Protein AF-A0A5B1QU80-F1 (afdb_monomer)

Radius of gyration: 27.97 Å; Cα contacts (8 Å, |Δi|>4): 306; chains: 1; bounding box: 71×97×88 Å

Mean predicted aligned error: 13.05 Å

Sequence (298 aa):
MSFSLKGLGQVIHELHSIFSGIVHKRQKRKNEWETLKSDAYEILAKHPALNHVKPLQPWNPPWQRFDHSKGSDTQMLYPSQRIFFDASALAEPGARAKIIMLALWIIAHETKATKSDCRQLISTALEMSLEEEPRYRIGDLQMFVDRFADTLRTPLPSRVKKILEELRSEHTHKLFNFEEFEESFNSSFVGTRTIVYDACAAQSLLLTDQKAEVPMSPIIAPKNLPSHLTLLWFTEKLSIGKRIDRVEDHDNDRCWNAFFPPGPPLNRAGSKYGLSRKRTTRESTLEEFKDRAIANRS

Structure (mmCIF, N/CA/C/O backbone):
data_AF-A0A5B1QU80-F1
#
_entry.id   AF-A0A5B1QU80-F1
#
loop_
_atom_site.group_PDB
_atom_site.id
_atom_site.type_symbol
_atom_site.label_atom_id
_atom_site.label_alt_id
_atom_site.label_comp_id
_atom_site.label_asym_id
_atom_site.label_entity_id
_atom_site.label_seq_id
_atom_site.pdbx_PDB_ins_code
_atom_site.Cartn_x
_atom_site.Cartn_y
_atom_site.Cartn_z
_atom_site.occupancy
_atom_site.B_iso_or_equiv
_atom_site.auth_seq_id
_atom_site.auth_comp_id
_atom_site.auth_asym_id
_atom_site.auth_atom_id
_atom_site.pdbx_PDB_model_num
ATOM 1 N N . MET A 1 1 ? -28.955 25.160 61.948 1.00 39.62 1 MET A N 1
ATOM 2 C CA . MET A 1 1 ? -29.224 25.029 6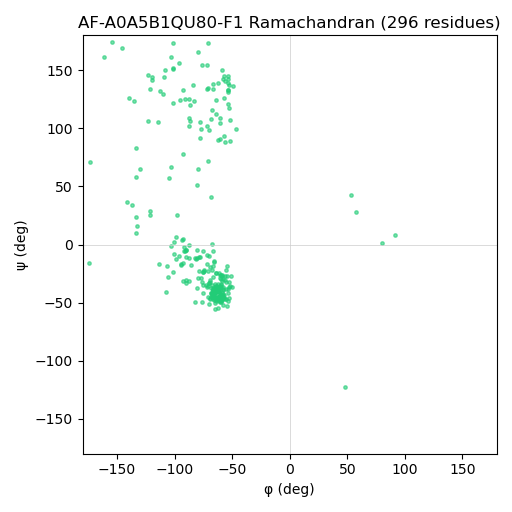0.501 1.00 39.62 1 MET A CA 1
ATOM 3 C C . MET A 1 1 ? -29.112 23.556 60.141 1.00 39.62 1 MET A C 1
ATOM 5 O O . MET A 1 1 ? -28.012 23.023 60.173 1.00 39.62 1 MET A O 1
ATOM 9 N N . SER A 1 2 ? -30.234 22.869 59.923 1.00 42.91 2 SER A N 1
ATOM 10 C CA . SER A 1 2 ? -30.254 21.455 59.537 1.00 42.91 2 SER A CA 1
ATOM 11 C C . SER A 1 2 ? -30.168 21.346 58.013 1.00 42.91 2 SER A C 1
ATOM 13 O O . SER A 1 2 ? -31.106 21.691 57.298 1.00 42.91 2 SER A O 1
ATOM 15 N N . PHE A 1 3 ? -29.027 20.885 57.499 1.00 43.88 3 PHE A N 1
ATOM 16 C CA . PHE A 1 3 ? -28.917 20.498 56.095 1.00 43.88 3 PHE A CA 1
ATOM 17 C C . PHE A 1 3 ? -29.770 19.244 55.871 1.00 43.88 3 PHE A C 1
ATOM 19 O O . PHE A 1 3 ? -29.535 18.195 56.468 1.00 43.88 3 PHE A O 1
ATOM 26 N N . SER A 1 4 ? -30.811 19.370 55.048 1.00 44.62 4 SER A N 1
ATOM 27 C CA . SER A 1 4 ? -31.726 18.279 54.716 1.00 44.62 4 SER A CA 1
ATOM 28 C C . SER A 1 4 ? -30.990 17.159 53.968 1.00 44.62 4 SER A C 1
ATOM 30 O O . SER A 1 4 ? -30.610 17.316 52.808 1.00 44.62 4 SER A O 1
ATOM 32 N N . LEU A 1 5 ? -30.855 15.996 54.614 1.00 53.06 5 LEU A N 1
ATOM 33 C CA . LEU A 1 5 ? -30.347 14.744 54.029 1.00 53.06 5 LEU A CA 1
ATOM 34 C C . LEU A 1 5 ? -31.119 14.302 52.767 1.00 53.06 5 LEU A C 1
ATOM 36 O O . LEU A 1 5 ? -30.566 13.586 51.934 1.00 53.06 5 LEU A O 1
ATOM 40 N N . LYS A 1 6 ? -32.366 14.765 52.575 1.00 54.00 6 LYS A N 1
ATOM 41 C CA . LYS A 1 6 ? -33.161 14.483 51.365 1.00 54.00 6 LYS A CA 1
ATOM 42 C C . LYS A 1 6 ? -32.614 15.185 50.114 1.00 54.00 6 LYS A C 1
ATOM 44 O O . LYS A 1 6 ? -32.684 14.609 49.034 1.00 54.00 6 LYS A O 1
ATOM 49 N N . GLY A 1 7 ? -32.024 16.377 50.258 1.00 51.00 7 GLY A N 1
ATOM 50 C CA . GLY A 1 7 ? -31.416 17.109 49.137 1.00 51.00 7 GLY A CA 1
ATOM 51 C C . GLY A 1 7 ? -30.118 16.463 48.643 1.00 51.00 7 GLY A C 1
ATOM 52 O O . GLY A 1 7 ? -29.872 16.397 47.444 1.00 51.00 7 GLY A O 1
ATOM 53 N N . LEU A 1 8 ? -29.326 15.894 49.557 1.00 53.22 8 LEU A N 1
ATOM 54 C CA . LEU A 1 8 ? -28.107 15.143 49.229 1.00 53.22 8 LEU A CA 1
ATOM 55 C C . LEU A 1 8 ? -28.410 13.842 48.467 1.00 53.22 8 LEU A C 1
ATOM 57 O O . LEU A 1 8 ? -27.701 13.512 47.520 1.00 53.22 8 LEU A O 1
ATOM 61 N N . GLY A 1 9 ? -29.489 13.138 48.826 1.00 52.28 9 GLY A N 1
ATOM 62 C CA . GLY A 1 9 ? -29.920 11.921 48.128 1.00 52.28 9 GLY A CA 1
ATOM 63 C C . GLY A 1 9 ? -30.344 12.161 46.673 1.00 52.28 9 GLY A C 1
ATOM 64 O O . GLY A 1 9 ? -29.986 11.374 45.799 1.00 52.28 9 GLY A O 1
ATOM 65 N N . GLN A 1 10 ? -31.041 13.269 46.393 1.00 58.09 10 GLN A N 1
ATOM 66 C CA . GLN A 1 10 ? -31.418 13.652 45.024 1.00 58.09 10 GLN A CA 1
ATOM 67 C C . GLN A 1 10 ? -30.206 14.050 44.176 1.00 58.09 10 GLN A C 1
ATOM 69 O O . GLN A 1 10 ? -30.088 13.588 43.045 1.00 58.09 10 GLN A O 1
ATOM 74 N N . VAL A 1 11 ? -29.261 14.811 44.737 1.00 63.41 11 VAL A N 1
ATOM 75 C CA . VAL A 1 11 ? -28.029 15.204 44.028 1.00 63.41 11 VAL A CA 1
ATOM 76 C C . VAL A 1 11 ? -27.151 13.987 43.708 1.00 63.41 11 VAL A C 1
ATOM 78 O O . VAL A 1 11 ? -26.623 13.881 42.603 1.00 63.41 11 VAL A O 1
ATOM 81 N N . ILE A 1 12 ? -27.025 13.025 44.630 1.00 64.88 12 ILE A N 1
ATOM 82 C CA . ILE A 1 12 ? -26.270 11.781 44.389 1.00 64.88 12 ILE A CA 1
ATOM 83 C C . ILE A 1 12 ? -26.950 10.921 43.313 1.00 64.88 12 ILE A C 1
ATOM 85 O O . ILE A 1 12 ? -26.267 10.362 42.453 1.00 64.88 12 ILE A O 1
ATOM 89 N N . HIS A 1 13 ? -28.282 10.839 43.317 1.00 64.38 13 HIS A N 1
ATOM 90 C CA . HIS A 1 13 ? -29.040 10.091 42.314 1.00 64.38 13 HIS A CA 1
ATOM 91 C C . HIS A 1 13 ? -28.954 10.734 40.918 1.00 64.38 13 HIS A C 1
ATOM 93 O O . HIS A 1 13 ? -28.756 10.032 39.924 1.00 64.38 13 HIS A O 1
ATOM 99 N N . GLU A 1 14 ? -29.034 12.064 40.824 1.00 61.28 14 GLU A N 1
ATOM 100 C CA . GLU A 1 14 ? -28.847 12.795 39.566 1.00 61.28 14 GLU A CA 1
ATOM 101 C C . GLU A 1 14 ? -27.423 12.643 39.030 1.00 61.28 14 GLU A C 1
ATOM 103 O O . GLU A 1 14 ? -27.251 12.295 37.860 1.00 61.28 14 GLU A O 1
ATOM 108 N N . LEU A 1 15 ? -26.400 12.782 39.881 1.00 63.69 15 LEU A N 1
ATOM 109 C CA . LEU A 1 15 ? -25.011 12.532 39.495 1.00 63.69 15 LEU A CA 1
ATOM 110 C C . LEU A 1 15 ? -24.824 11.093 39.004 1.00 63.69 15 LEU A C 1
ATOM 112 O O . LEU A 1 15 ? -24.261 10.890 37.931 1.00 63.69 15 LEU A O 1
ATOM 116 N N . HIS A 1 16 ? -25.350 10.092 39.713 1.00 59.97 16 HIS A N 1
ATOM 117 C CA . HIS A 1 16 ? -25.278 8.696 39.280 1.00 59.97 16 HIS A CA 1
ATOM 118 C C . HIS A 1 16 ? -25.997 8.461 37.938 1.00 59.97 16 HIS A C 1
ATOM 120 O O . HIS A 1 16 ? -25.495 7.717 37.094 1.00 59.97 16 HIS A O 1
ATOM 126 N N . SER A 1 17 ? -27.126 9.128 37.678 1.00 65.00 17 SER A N 1
ATOM 127 C CA . SER A 1 17 ? -27.835 9.054 36.389 1.00 65.00 17 SER A CA 1
ATOM 128 C C . SER A 1 17 ? -27.039 9.687 35.234 1.00 65.00 17 SER A C 1
ATOM 130 O O . SER A 1 17 ? -26.956 9.125 34.140 1.00 65.00 17 SER A O 1
ATOM 132 N N . ILE A 1 18 ? -26.357 10.808 35.491 1.00 67.38 18 ILE A N 1
ATOM 133 C CA . ILE A 1 18 ? -25.495 11.489 34.519 1.00 67.38 18 ILE A CA 1
ATOM 134 C C . ILE A 1 18 ? -24.249 10.640 34.245 1.00 67.38 18 ILE A C 1
ATOM 136 O O . ILE A 1 18 ? -23.910 10.393 33.086 1.00 67.38 18 ILE A O 1
ATOM 140 N N . PHE A 1 19 ? -23.593 10.130 35.291 1.00 61.84 19 PHE A N 1
ATOM 141 C CA . PHE A 1 19 ? -22.423 9.262 35.165 1.00 61.84 19 PHE A CA 1
ATOM 142 C C . PHE A 1 19 ? -22.764 7.946 34.463 1.00 61.84 19 PHE A C 1
ATOM 144 O O . PHE A 1 19 ? -22.060 7.564 33.529 1.00 61.84 19 PHE A O 1
ATOM 151 N N . SER A 1 20 ? -23.859 7.280 34.833 1.00 63.38 20 SER A N 1
ATOM 152 C CA . SER A 1 20 ? -24.306 6.049 34.168 1.00 63.38 20 SER A CA 1
ATOM 153 C C . SER A 1 20 ? -24.683 6.288 32.703 1.00 63.38 20 SER A C 1
ATOM 155 O O . SER A 1 20 ? -24.319 5.474 31.852 1.00 63.38 20 SER A O 1
ATOM 157 N N . GLY A 1 21 ? -25.299 7.430 32.377 1.00 61.59 21 GLY A N 1
ATOM 158 C CA . GLY A 1 21 ? -25.566 7.856 31.002 1.00 61.59 21 GLY A CA 1
ATOM 159 C C . GLY A 1 21 ? -24.292 8.133 30.193 1.00 61.59 21 GLY A C 1
ATOM 160 O O . GLY A 1 21 ? -24.201 7.746 29.026 1.00 61.59 21 GLY A O 1
ATOM 161 N N . ILE A 1 22 ? -23.272 8.747 30.803 1.00 69.94 22 ILE A N 1
ATOM 162 C CA . ILE A 1 22 ? -21.955 8.964 30.181 1.00 69.94 22 ILE A CA 1
ATOM 163 C C . ILE A 1 22 ? -21.241 7.628 29.948 1.00 69.94 22 ILE A C 1
ATOM 165 O O . ILE A 1 22 ? -20.699 7.410 28.863 1.00 69.94 22 ILE A O 1
ATOM 169 N N . VAL A 1 23 ? -21.255 6.724 30.931 1.00 70.38 23 VAL A N 1
ATOM 170 C CA . VAL A 1 23 ? -20.641 5.392 30.827 1.00 70.38 23 VAL A CA 1
ATOM 171 C C . VAL A 1 23 ? -21.335 4.561 29.747 1.00 70.38 23 VAL A C 1
ATOM 173 O O . VAL A 1 23 ? -20.649 4.020 28.883 1.00 70.38 23 VAL A O 1
ATOM 176 N N . HIS A 1 24 ? -22.671 4.538 29.702 1.00 69.31 24 HIS A N 1
ATOM 177 C CA . HIS A 1 24 ? -23.425 3.847 28.649 1.00 69.31 24 HIS A CA 1
ATOM 178 C C . HIS A 1 24 ? -23.140 4.419 27.258 1.00 69.31 24 HIS A C 1
ATOM 180 O O . HIS A 1 24 ? -22.879 3.660 26.326 1.00 69.31 24 HIS A O 1
ATOM 186 N N . LYS A 1 25 ? -23.121 5.751 27.101 1.00 67.69 25 LYS A N 1
ATOM 187 C CA . LYS A 1 25 ? -22.766 6.390 25.821 1.00 67.69 25 LYS A CA 1
ATOM 188 C C . LYS A 1 25 ? -21.338 6.051 25.391 1.00 67.69 25 LYS A C 1
ATOM 190 O O . LYS A 1 25 ? -21.104 5.804 24.210 1.00 67.69 25 LYS A O 1
ATOM 195 N N . ARG A 1 26 ? -20.383 6.017 26.328 1.00 68.25 26 ARG A N 1
ATOM 196 C CA . ARG A 1 26 ? -18.994 5.613 26.052 1.00 68.25 26 ARG A CA 1
ATOM 197 C C . ARG A 1 26 ? -18.904 4.147 25.641 1.00 68.25 26 ARG A C 1
ATOM 199 O O . ARG A 1 26 ? -18.228 3.851 24.661 1.00 68.25 26 ARG A O 1
ATOM 206 N N . GLN A 1 27 ? -19.602 3.256 26.341 1.00 71.06 27 GLN A N 1
ATOM 207 C CA . GLN A 1 27 ? -19.605 1.830 26.027 1.00 71.06 27 GLN A CA 1
ATOM 208 C C . GLN A 1 27 ? -20.254 1.553 24.667 1.00 71.06 27 GLN A C 1
ATOM 210 O O . GLN A 1 27 ? -19.702 0.797 23.875 1.00 71.06 27 GLN A O 1
ATOM 215 N N . LYS A 1 28 ? -21.369 2.224 24.352 1.00 74.94 28 LYS A N 1
ATOM 216 C CA . LYS A 1 28 ? -22.026 2.123 23.043 1.00 74.94 28 LYS A CA 1
ATOM 217 C C . LYS A 1 28 ? -21.091 2.551 21.909 1.00 74.94 28 LYS A C 1
ATOM 219 O O . LYS A 1 28 ? -20.873 1.773 20.991 1.00 74.94 28 LYS A O 1
ATOM 224 N N . ARG A 1 29 ? -20.445 3.719 22.030 1.00 73.50 29 ARG A N 1
ATOM 225 C CA . ARG A 1 29 ? -19.450 4.192 21.045 1.00 73.50 29 ARG A CA 1
ATOM 226 C C . ARG A 1 29 ? -18.256 3.253 20.907 1.00 73.50 29 ARG A C 1
ATOM 228 O O . ARG A 1 29 ? -17.701 3.125 19.823 1.00 73.50 29 ARG A O 1
ATOM 235 N N . LYS A 1 30 ? -17.829 2.624 22.007 1.00 78.31 30 LYS A N 1
ATOM 236 C CA . LYS A 1 30 ? -16.760 1.622 21.977 1.00 78.31 30 LYS A CA 1
ATOM 237 C C . LYS A 1 30 ? -17.196 0.406 21.159 1.00 78.31 30 LYS A C 1
ATOM 239 O O . LYS A 1 30 ? -16.457 0.006 20.275 1.00 78.31 30 LYS A O 1
ATOM 244 N N . ASN A 1 31 ? -18.389 -0.129 21.406 1.00 78.44 31 ASN A N 1
ATOM 245 C CA . ASN A 1 31 ? -18.915 -1.274 20.660 1.00 78.44 31 ASN A CA 1
ATOM 246 C C . ASN A 1 31 ? -19.129 -0.945 19.169 1.00 78.44 31 ASN A C 1
ATOM 248 O O . ASN A 1 31 ? -18.776 -1.749 18.311 1.00 78.44 31 ASN A O 1
ATOM 252 N N . GLU A 1 32 ? -19.648 0.248 18.858 1.00 83.44 32 GLU A N 1
ATOM 253 C CA . GLU A 1 32 ? -19.787 0.748 17.480 1.00 83.44 32 GLU A CA 1
ATOM 254 C C . GLU A 1 32 ? -18.425 0.846 16.782 1.00 83.44 32 GLU A C 1
ATOM 256 O O . GLU A 1 32 ? -18.277 0.391 15.653 1.00 83.44 32 GLU A O 1
ATOM 261 N N . TRP A 1 33 ? -17.410 1.382 17.470 1.00 86.12 33 TRP A N 1
ATOM 262 C CA . TRP A 1 33 ? -16.044 1.433 16.952 1.00 86.12 33 TRP A CA 1
ATOM 263 C C . TRP A 1 33 ? -15.461 0.042 16.706 1.00 86.12 33 TRP A C 1
ATOM 265 O O . TRP A 1 33 ? -14.864 -0.170 15.660 1.00 86.12 33 TRP A O 1
ATOM 275 N N . GLU A 1 34 ? -15.612 -0.892 17.646 1.00 85.31 34 GLU A N 1
ATOM 276 C CA . GLU A 1 34 ? -15.091 -2.253 17.482 1.00 85.31 34 GLU A CA 1
ATOM 277 C C . GLU A 1 34 ? -15.727 -2.962 16.283 1.00 85.31 34 GLU A C 1
ATOM 279 O O . GLU A 1 34 ? -15.010 -3.591 15.511 1.00 85.31 34 GLU A O 1
ATOM 284 N N . THR A 1 35 ? -17.037 -2.788 16.087 1.00 86.50 35 THR A N 1
ATOM 285 C CA . THR A 1 35 ? -17.763 -3.351 14.938 1.00 86.50 35 THR A CA 1
ATOM 286 C C . THR A 1 35 ? -17.263 -2.734 13.633 1.00 86.50 35 THR A C 1
ATOM 288 O O . THR A 1 35 ? -16.745 -3.439 12.779 1.00 86.50 35 THR A O 1
ATOM 291 N N . LEU A 1 36 ? -17.288 -1.401 13.531 1.00 88.88 36 LEU A N 1
ATOM 292 C CA . LEU A 1 36 ? -16.849 -0.668 12.340 1.00 88.88 36 LEU A CA 1
ATOM 293 C C . LEU A 1 36 ? -15.391 -0.972 11.972 1.00 88.88 36 LEU A C 1
ATOM 295 O O . LEU A 1 36 ? -15.034 -1.076 10.802 1.00 88.88 36 LEU A O 1
ATOM 299 N N . LYS A 1 37 ? -14.530 -1.105 12.981 1.00 89.94 37 LYS A N 1
ATOM 300 C CA . LYS A 1 37 ? -13.124 -1.467 12.811 1.00 89.94 37 LYS A CA 1
ATOM 301 C C . LYS A 1 37 ? -12.977 -2.901 12.292 1.00 89.94 37 LYS A C 1
ATOM 303 O O . LYS A 1 37 ? -12.159 -3.119 11.404 1.00 89.94 37 LYS A O 1
ATOM 308 N N . SER A 1 38 ? -13.747 -3.852 12.828 1.00 88.75 38 SER A N 1
ATOM 309 C CA . SER A 1 38 ? -13.774 -5.236 12.337 1.00 88.75 38 SER A CA 1
ATOM 310 C C . SER A 1 38 ? -14.205 -5.288 10.873 1.00 88.75 38 SER A C 1
ATOM 312 O O . SER A 1 38 ? -13.488 -5.857 10.054 1.00 88.75 38 SER A O 1
ATOM 314 N N . ASP A 1 39 ? -15.296 -4.600 10.534 1.00 90.00 39 ASP A N 1
ATOM 315 C CA . ASP A 1 39 ? -15.822 -4.516 9.170 1.00 90.00 39 ASP A CA 1
ATOM 316 C C . ASP A 1 39 ? -14.775 -3.926 8.214 1.00 90.00 39 ASP A C 1
ATOM 318 O O . ASP A 1 39 ? -14.508 -4.478 7.148 1.00 90.00 39 ASP A O 1
ATOM 322 N N . ALA A 1 40 ? -14.097 -2.846 8.619 1.00 92.06 40 ALA A N 1
ATOM 323 C CA . ALA A 1 40 ? -13.028 -2.244 7.826 1.00 92.06 40 ALA A CA 1
ATOM 324 C C . ALA A 1 40 ? -11.860 -3.213 7.570 1.00 92.06 40 ALA A C 1
ATOM 326 O O . ALA A 1 40 ? -11.295 -3.213 6.476 1.00 92.06 40 ALA A O 1
ATOM 327 N N . TYR A 1 41 ? -11.489 -4.054 8.542 1.00 92.38 41 TYR A N 1
ATOM 328 C CA . TYR A 1 41 ? -10.468 -5.081 8.321 1.00 92.38 41 TYR A CA 1
ATOM 329 C C . TYR A 1 41 ? -10.941 -6.167 7.362 1.00 92.38 41 TYR A C 1
ATOM 331 O O . TYR A 1 41 ? -10.168 -6.578 6.501 1.00 92.38 41 TYR A O 1
ATOM 339 N N . GLU A 1 42 ? -12.187 -6.621 7.479 1.00 90.81 42 GLU A N 1
ATOM 340 C CA . GLU A 1 42 ? -12.751 -7.606 6.555 1.00 90.81 42 GLU A CA 1
ATOM 341 C C . GLU A 1 42 ? -12.801 -7.074 5.122 1.00 90.81 42 GLU A C 1
ATOM 343 O O . GLU A 1 42 ? -12.434 -7.791 4.192 1.00 90.81 42 GLU A O 1
ATOM 348 N N . ILE A 1 43 ? -13.160 -5.800 4.953 1.00 92.06 43 ILE A N 1
ATOM 349 C CA . ILE A 1 43 ? -13.136 -5.107 3.664 1.00 92.06 43 ILE A CA 1
ATOM 350 C C . ILE A 1 43 ? -11.701 -5.055 3.125 1.00 92.06 43 ILE A C 1
ATOM 352 O O . ILE A 1 43 ? -11.429 -5.579 2.049 1.00 92.06 43 ILE A O 1
ATOM 356 N N . LEU A 1 44 ? -10.738 -4.530 3.892 1.00 93.00 44 LEU A N 1
ATOM 357 C CA . LEU A 1 44 ? -9.333 -4.463 3.459 1.00 93.00 44 LEU A CA 1
ATOM 358 C C . LEU A 1 44 ? -8.720 -5.844 3.170 1.00 93.00 44 LEU A C 1
ATOM 360 O O . LEU A 1 44 ? -7.813 -5.960 2.347 1.00 93.00 44 LEU A O 1
ATOM 364 N N . ALA A 1 45 ? -9.186 -6.904 3.831 1.00 91.31 45 ALA A N 1
ATOM 365 C CA . ALA A 1 45 ? -8.724 -8.265 3.582 1.00 91.31 45 ALA A CA 1
ATOM 366 C C . ALA A 1 45 ? -9.121 -8.794 2.192 1.00 91.31 45 ALA A C 1
ATOM 368 O O . ALA A 1 45 ? -8.477 -9.721 1.684 1.00 91.31 45 ALA A O 1
ATOM 369 N N . LYS A 1 46 ? -10.153 -8.213 1.576 1.00 90.69 46 LYS A N 1
ATOM 370 C CA . LYS A 1 46 ? -10.644 -8.545 0.230 1.00 90.69 46 LYS A CA 1
ATOM 371 C C . LYS A 1 46 ? -10.049 -7.658 -0.863 1.00 90.69 46 LYS A C 1
ATOM 373 O O . LYS A 1 46 ? -10.393 -7.818 -2.023 1.00 90.69 46 LYS A O 1
ATOM 378 N N . HIS A 1 47 ? -9.126 -6.760 -0.517 1.00 91.31 47 HIS A N 1
ATOM 379 C CA . HIS A 1 47 ? -8.543 -5.828 -1.476 1.00 91.31 47 HIS A CA 1
ATOM 380 C C . HIS A 1 47 ? -7.968 -6.551 -2.717 1.00 91.31 47 HIS A C 1
ATOM 382 O O . HIS A 1 47 ? -7.149 -7.464 -2.548 1.00 91.31 47 HIS A O 1
ATOM 388 N N . PRO A 1 48 ? -8.283 -6.103 -3.953 1.00 88.44 48 PRO A N 1
ATOM 389 C CA . PRO A 1 48 ? -7.897 -6.792 -5.192 1.00 88.44 48 PRO A CA 1
ATOM 390 C C . PRO A 1 48 ? -6.396 -7.097 -5.347 1.00 88.44 48 PRO A C 1
ATOM 392 O O . PRO A 1 48 ? -6.020 -8.194 -5.757 1.00 88.44 48 PRO A O 1
ATOM 395 N N . ALA A 1 49 ? -5.503 -6.192 -4.919 1.00 87.62 49 ALA A N 1
ATOM 396 C CA . ALA A 1 49 ? -4.053 -6.432 -4.874 1.00 87.62 49 ALA A CA 1
ATOM 397 C C . ALA A 1 49 ? -3.636 -7.736 -4.167 1.00 87.62 49 ALA A C 1
ATOM 399 O O . ALA A 1 49 ? -2.573 -8.286 -4.464 1.00 87.62 49 ALA A O 1
ATOM 400 N N . LEU A 1 50 ? -4.442 -8.236 -3.227 1.00 87.75 50 LEU A N 1
ATOM 401 C CA . LEU A 1 50 ? -4.151 -9.456 -2.482 1.00 87.75 50 LEU A CA 1
ATOM 402 C C . LEU A 1 50 ? -4.507 -10.739 -3.243 1.00 87.75 50 LEU A C 1
ATOM 404 O O . LEU A 1 50 ? -4.062 -11.808 -2.827 1.00 87.75 50 LEU A O 1
ATOM 408 N N . ASN A 1 51 ? -5.253 -10.662 -4.348 1.00 85.19 51 ASN A N 1
ATOM 409 C CA . ASN A 1 51 ? -5.614 -11.827 -5.168 1.00 85.19 51 ASN A CA 1
ATOM 410 C C . ASN A 1 51 ? -4.383 -12.490 -5.805 1.00 85.19 51 ASN A C 1
ATOM 412 O O . ASN A 1 51 ? -4.372 -13.689 -6.070 1.00 85.19 51 ASN A O 1
ATOM 416 N N . HIS A 1 52 ? -3.311 -11.717 -5.982 1.00 76.31 52 HIS A N 1
ATOM 417 C CA . HIS A 1 52 ? -2.054 -12.154 -6.594 1.00 76.31 52 HIS A CA 1
ATOM 418 C C . HIS A 1 52 ? -0.935 -12.425 -5.579 1.00 76.31 52 HIS A C 1
ATOM 420 O O . HIS A 1 52 ? 0.186 -12.810 -5.947 1.00 76.31 52 HIS A O 1
ATOM 426 N N . VAL A 1 53 ? -1.219 -12.219 -4.292 1.00 76.81 53 VAL A N 1
ATOM 427 C CA . VAL A 1 53 ? -0.306 -12.554 -3.203 1.00 76.81 53 VAL A CA 1
ATOM 428 C C . VAL A 1 53 ? -0.483 -14.037 -2.901 1.00 76.81 53 VAL A C 1
ATOM 430 O O . VAL A 1 53 ? -1.587 -14.498 -2.617 1.00 76.81 53 VAL A O 1
ATOM 433 N N . LYS A 1 54 ? 0.612 -14.806 -2.964 1.00 67.12 54 LYS A N 1
ATOM 434 C CA . LYS A 1 54 ? 0.567 -16.239 -2.642 1.00 67.12 54 LYS A CA 1
ATOM 435 C C . LYS A 1 54 ? -0.048 -16.443 -1.249 1.00 67.12 54 LYS A C 1
ATOM 437 O O . LYS A 1 54 ? 0.273 -15.659 -0.350 1.00 67.12 54 LYS A O 1
ATOM 442 N N . PRO A 1 55 ? -0.856 -17.504 -1.049 1.00 59.03 55 PRO A N 1
ATOM 443 C CA . PRO A 1 55 ? -1.442 -17.808 0.247 1.00 59.03 55 PRO A CA 1
ATOM 444 C C . PRO A 1 55 ? -0.372 -17.786 1.329 1.00 59.03 55 PRO A C 1
ATOM 446 O O . PRO A 1 55 ? 0.742 -18.290 1.136 1.00 59.03 55 PRO A O 1
ATOM 449 N N . LEU A 1 56 ? -0.705 -17.169 2.458 1.00 57.12 56 LEU A N 1
ATOM 450 C CA . LEU A 1 56 ? 0.214 -17.030 3.572 1.00 57.12 56 LEU A CA 1
ATOM 451 C C . LEU A 1 56 ? 0.603 -18.427 4.050 1.00 57.12 56 LEU A C 1
ATOM 453 O O . LEU A 1 56 ? -0.212 -19.154 4.608 1.00 57.12 56 LEU A O 1
ATOM 457 N N . GLN A 1 57 ? 1.852 -18.819 3.794 1.00 54.94 57 GLN A N 1
ATOM 458 C CA . GLN A 1 57 ? 2.371 -20.096 4.272 1.00 54.94 57 GLN A CA 1
ATOM 459 C C . GLN A 1 57 ? 2.221 -20.125 5.804 1.00 54.94 57 GLN A C 1
ATOM 461 O O . GLN A 1 57 ? 2.720 -19.198 6.454 1.00 54.94 57 GLN A O 1
ATOM 466 N N . PRO A 1 58 ? 1.580 -21.154 6.393 1.00 51.47 58 PRO A N 1
ATOM 467 C CA . PRO A 1 58 ? 1.197 -21.154 7.808 1.00 51.47 58 PRO A CA 1
ATOM 468 C C . PRO A 1 58 ? 2.367 -20.928 8.774 1.00 51.47 58 PRO A C 1
ATOM 470 O O . PRO A 1 58 ? 2.183 -20.424 9.879 1.00 51.47 58 PRO A O 1
ATOM 473 N N . TRP A 1 59 ? 3.583 -21.295 8.362 1.00 48.06 59 TRP A N 1
ATOM 474 C CA . TRP A 1 59 ? 4.754 -21.327 9.232 1.00 48.06 59 TRP A CA 1
ATOM 475 C C . TRP A 1 59 ? 5.636 -20.071 9.209 1.00 48.06 59 TRP A C 1
ATOM 477 O O . TRP A 1 59 ? 6.422 -19.917 10.143 1.00 48.06 59 TRP A O 1
ATOM 487 N N . ASN A 1 60 ? 5.562 -19.177 8.206 1.00 46.09 60 ASN A N 1
ATOM 488 C CA . ASN A 1 60 ? 6.367 -17.936 8.200 1.00 46.09 60 ASN A CA 1
ATOM 489 C C . ASN A 1 60 ? 6.017 -16.971 7.041 1.00 46.09 60 ASN A C 1
ATOM 491 O O . ASN A 1 60 ? 6.809 -16.834 6.102 1.00 46.09 60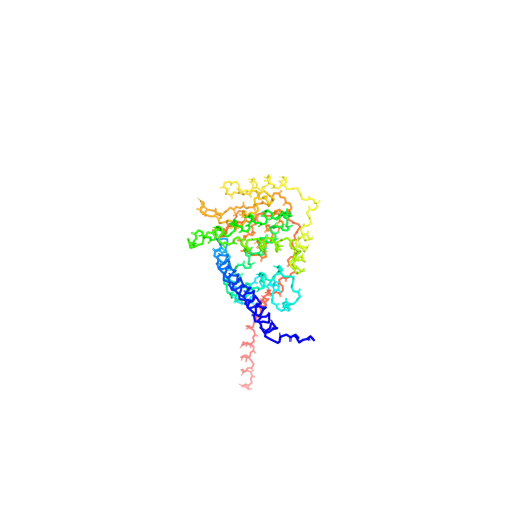 ASN A O 1
ATOM 495 N N . PRO A 1 61 ? 4.858 -16.294 7.032 1.00 53.59 61 PRO A N 1
ATOM 496 C CA . PRO A 1 61 ? 4.597 -15.341 5.966 1.00 53.59 61 PRO A CA 1
ATOM 497 C C . PRO A 1 61 ? 5.570 -14.147 6.080 1.00 53.59 61 PRO A C 1
ATOM 499 O O . PRO A 1 61 ? 5.809 -13.667 7.192 1.00 53.59 61 PRO A O 1
ATOM 502 N N . PRO A 1 62 ? 6.142 -13.640 4.969 1.00 57.06 62 PRO A N 1
ATOM 503 C CA . PRO A 1 62 ? 7.167 -12.588 4.991 1.00 57.06 62 PRO A CA 1
ATOM 504 C C . PRO A 1 62 ? 6.766 -11.362 5.819 1.00 57.06 62 PRO A C 1
ATOM 506 O O . PRO A 1 62 ? 7.594 -10.805 6.542 1.00 57.06 62 PRO A O 1
ATOM 509 N N . TRP A 1 63 ? 5.475 -11.012 5.794 1.00 62.09 63 TRP A N 1
ATOM 510 C CA . TRP A 1 63 ? 4.922 -9.871 6.514 1.00 62.09 63 TRP A CA 1
ATOM 511 C C . TRP A 1 63 ? 4.786 -10.076 8.030 1.00 62.09 63 TRP A C 1
ATOM 513 O O . TRP A 1 63 ? 4.786 -9.088 8.756 1.00 62.09 63 TRP A O 1
ATOM 523 N N . GLN A 1 64 ? 4.734 -11.316 8.549 1.00 61.47 64 GLN A N 1
ATOM 524 C CA . GLN A 1 64 ? 4.660 -11.560 10.004 1.00 61.47 64 GLN A CA 1
ATOM 525 C C . GL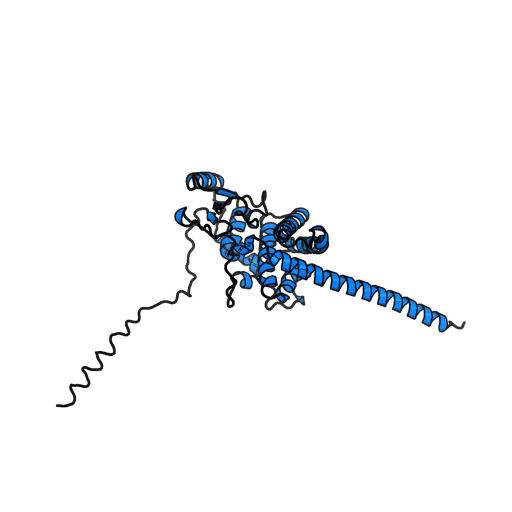N A 1 64 ? 5.913 -11.064 10.726 1.00 61.47 64 GLN A C 1
ATOM 527 O O . GLN A 1 64 ? 5.869 -10.732 11.908 1.00 61.47 64 GLN A O 1
ATOM 532 N N . ARG A 1 65 ? 7.046 -10.967 10.020 1.00 59.00 65 ARG A N 1
ATOM 533 C CA . ARG A 1 65 ? 8.252 -10.323 10.554 1.00 59.00 65 ARG A CA 1
ATOM 534 C C . ARG A 1 65 ? 8.050 -8.823 10.764 1.00 59.00 65 ARG A C 1
ATOM 536 O O . ARG A 1 65 ? 8.801 -8.223 11.518 1.00 59.00 65 ARG A O 1
ATOM 543 N N . PHE A 1 66 ? 7.055 -8.219 10.135 1.00 58.91 66 PHE A N 1
ATOM 544 C CA . PHE A 1 66 ? 6.675 -6.821 10.321 1.00 58.91 66 PHE A CA 1
ATOM 545 C C . PHE A 1 66 ? 5.458 -6.693 11.240 1.00 58.91 66 PHE A C 1
ATOM 547 O O . PHE A 1 66 ? 4.988 -5.585 11.481 1.00 58.91 66 PHE A O 1
ATOM 554 N N . ASP A 1 67 ? 4.954 -7.811 11.774 1.00 62.28 67 ASP A N 1
ATOM 555 C CA . ASP A 1 67 ? 3.851 -7.788 12.715 1.00 62.28 67 ASP A CA 1
ATOM 556 C C . ASP A 1 67 ? 4.346 -7.381 14.102 1.00 62.28 67 ASP A C 1
ATOM 558 O O . ASP A 1 67 ? 4.795 -8.190 14.916 1.00 62.28 67 ASP A O 1
ATOM 562 N N . HIS A 1 68 ? 4.285 -6.079 14.350 1.00 54.75 68 HIS A N 1
ATOM 563 C CA . HIS A 1 68 ? 4.685 -5.463 15.606 1.00 54.75 68 HIS A CA 1
ATOM 564 C C . HIS A 1 68 ? 3.808 -5.860 16.794 1.00 54.75 68 HIS A C 1
ATOM 566 O O . HIS A 1 68 ? 4.214 -5.647 17.934 1.00 54.75 68 HIS A O 1
ATOM 572 N N . SER A 1 69 ? 2.629 -6.439 16.561 1.00 55.41 69 SER A N 1
ATOM 573 C CA . SER A 1 69 ? 1.748 -6.888 17.640 1.00 55.41 69 SER A CA 1
ATOM 574 C C . SER A 1 69 ? 2.225 -8.175 18.315 1.00 55.41 69 SER A C 1
ATOM 576 O O . SER A 1 69 ? 1.882 -8.430 19.470 1.00 55.41 69 SER A O 1
ATOM 578 N N . LYS A 1 70 ? 3.032 -8.990 17.622 1.00 52.44 70 LYS A N 1
ATOM 579 C CA . LYS A 1 70 ? 3.465 -10.299 18.111 1.00 52.44 70 LYS A CA 1
ATOM 580 C C . LYS A 1 70 ? 4.576 -10.130 19.154 1.00 52.44 70 LYS A C 1
ATOM 582 O O . LYS A 1 70 ? 5.738 -9.936 18.810 1.00 52.44 70 LYS A O 1
ATOM 587 N N . GLY A 1 71 ? 4.200 -10.217 20.430 1.00 49.16 71 GLY A N 1
ATOM 588 C CA . GLY A 1 71 ? 5.120 -10.156 21.574 1.00 49.16 71 GLY A CA 1
ATOM 589 C C . GLY A 1 71 ? 5.348 -8.760 22.164 1.00 49.16 71 GLY A C 1
ATOM 590 O O . GLY A 1 71 ? 6.197 -8.619 23.039 1.00 49.16 71 GLY A O 1
ATOM 591 N N . SER A 1 72 ? 4.599 -7.747 21.722 1.00 50.66 72 SER A N 1
ATOM 592 C CA . SER A 1 72 ? 4.653 -6.403 22.310 1.00 50.66 72 SER A CA 1
ATOM 593 C C . SER A 1 72 ? 3.586 -6.268 23.391 1.00 50.66 72 SER A C 1
ATOM 595 O O . SER A 1 72 ? 2.424 -6.602 23.155 1.00 50.66 72 SER A O 1
ATOM 597 N N . ASP A 1 73 ? 3.955 -5.744 24.559 1.00 54.62 73 ASP A N 1
ATOM 598 C CA . ASP A 1 73 ? 2.966 -5.336 25.551 1.00 54.62 73 ASP A CA 1
ATOM 599 C C . ASP A 1 73 ? 2.130 -4.192 24.955 1.00 54.62 73 ASP A C 1
ATOM 601 O O . ASP A 1 73 ? 2.669 -3.175 24.511 1.00 54.62 73 ASP A O 1
ATOM 605 N N . THR A 1 74 ? 0.806 -4.354 24.911 1.00 55.28 74 THR A N 1
ATOM 606 C CA . THR A 1 74 ? -0.136 -3.349 24.375 1.00 55.28 74 THR A CA 1
ATOM 607 C C . THR A 1 74 ? 0.010 -1.967 25.024 1.00 55.28 74 THR A C 1
ATOM 609 O O . THR A 1 74 ? -0.432 -0.963 24.454 1.00 55.28 74 THR A O 1
ATOM 612 N N . GLN A 1 75 ? 0.645 -1.904 26.200 1.00 54.69 75 GLN A N 1
ATOM 613 C CA . GLN A 1 75 ? 0.977 -0.674 26.916 1.00 54.69 75 GLN A CA 1
ATOM 614 C C . GLN A 1 75 ? 2.147 0.112 26.299 1.00 54.69 75 GLN A C 1
ATOM 616 O O . GLN A 1 75 ? 2.217 1.321 26.494 1.00 54.69 75 GLN A O 1
ATOM 621 N N . MET A 1 76 ? 3.029 -0.530 25.522 1.00 55.91 76 MET A N 1
ATOM 622 C CA . MET A 1 76 ? 4.171 0.120 24.856 1.00 55.91 76 MET A CA 1
ATOM 623 C C . MET A 1 76 ? 3.864 0.629 23.441 1.00 55.91 76 MET A C 1
ATOM 625 O O . MET A 1 76 ? 4.702 1.286 22.823 1.00 55.91 76 MET A O 1
ATOM 629 N N . LEU A 1 77 ? 2.674 0.341 22.909 1.00 62.06 77 LEU A N 1
ATOM 630 C CA . LEU A 1 77 ? 2.254 0.822 21.595 1.00 62.06 77 LEU A CA 1
ATOM 631 C C . LEU A 1 77 ? 1.669 2.230 21.700 1.00 62.06 77 LEU A C 1
ATOM 633 O O . LEU A 1 77 ? 0.836 2.506 22.569 1.00 62.06 77 LEU A O 1
ATOM 637 N N . TYR A 1 78 ? 2.023 3.104 20.754 1.00 63.25 78 TYR A N 1
ATOM 638 C CA . TYR A 1 78 ? 1.295 4.360 20.591 1.00 63.25 78 TYR A CA 1
ATOM 639 C C . TYR A 1 78 ? -0.198 4.056 20.378 1.00 63.25 78 TYR A C 1
ATOM 641 O O . TYR A 1 78 ? -0.524 3.118 19.643 1.00 63.25 78 TYR A O 1
ATOM 649 N N . PRO A 1 79 ? -1.130 4.836 20.960 1.00 65.31 79 PRO A N 1
ATOM 650 C CA . PRO A 1 79 ? -2.565 4.597 20.800 1.00 65.31 79 PRO A CA 1
ATOM 651 C C . PRO A 1 79 ? -3.014 4.476 19.336 1.00 65.31 79 PRO A C 1
ATOM 653 O O . PRO A 1 79 ? -3.904 3.687 19.035 1.00 65.31 79 PRO A O 1
ATOM 656 N N . SER A 1 80 ? -2.357 5.195 18.423 1.00 61.19 80 SER A N 1
ATOM 657 C CA . SER A 1 80 ? -2.584 5.129 16.975 1.00 61.19 80 SER A CA 1
ATOM 658 C C . SER A 1 80 ? -2.137 3.802 16.342 1.00 61.19 80 SER A C 1
ATOM 660 O O . SER A 1 80 ? -2.754 3.321 15.395 1.00 61.19 80 SER A O 1
ATOM 662 N N . GLN A 1 81 ? -1.108 3.147 16.880 1.00 67.75 81 GLN A N 1
ATOM 663 C CA . GLN A 1 81 ? -0.593 1.869 16.372 1.00 67.75 81 GLN A CA 1
ATOM 664 C C . GLN A 1 81 ? -1.459 0.672 16.791 1.00 67.75 81 GLN A C 1
ATOM 666 O O . GLN A 1 81 ? -1.320 -0.417 16.233 1.00 67.75 81 GLN A O 1
ATOM 671 N N . ARG A 1 82 ? -2.409 0.874 17.715 1.00 73.94 82 ARG A N 1
ATOM 672 C CA . ARG A 1 82 ? -3.370 -0.159 18.129 1.00 73.94 82 ARG A CA 1
ATOM 673 C C . ARG A 1 82 ? -4.241 -0.656 16.980 1.00 73.94 82 ARG A C 1
ATOM 675 O O . ARG A 1 82 ? -4.607 -1.820 16.989 1.00 73.94 82 ARG A O 1
ATOM 682 N N . ILE A 1 83 ? -4.468 0.157 15.944 1.00 80.19 83 ILE A N 1
ATOM 683 C CA . ILE A 1 83 ? -5.200 -0.279 14.745 1.00 80.19 83 ILE A CA 1
ATOM 684 C C . ILE A 1 83 ? -4.488 -1.467 14.068 1.00 80.19 83 ILE A C 1
ATOM 686 O O . ILE A 1 83 ? -5.147 -2.380 13.587 1.00 80.19 83 ILE A O 1
ATOM 690 N N . PHE A 1 84 ? -3.154 -1.532 14.074 1.00 78.44 84 PHE A N 1
ATOM 691 C CA . PHE A 1 84 ? -2.441 -2.718 13.580 1.00 78.44 84 PHE A CA 1
ATOM 692 C C . PHE A 1 84 ? -2.506 -3.886 14.568 1.00 78.44 84 PHE A C 1
ATOM 694 O O . PHE A 1 84 ? -2.566 -5.041 14.154 1.00 78.44 84 PHE A O 1
ATOM 701 N N . PHE A 1 85 ? -2.493 -3.610 15.872 1.00 74.69 85 PHE A N 1
ATOM 702 C CA . PHE A 1 85 ? -2.598 -4.649 16.894 1.00 74.69 85 PHE A CA 1
ATOM 703 C C . PHE A 1 85 ? -3.951 -5.364 16.840 1.00 74.69 85 PHE A C 1
ATOM 705 O O . PHE A 1 85 ? -3.991 -6.592 16.826 1.00 74.69 85 PHE A O 1
ATOM 712 N N . ASP A 1 86 ? -5.038 -4.610 16.739 1.00 78.81 86 ASP A N 1
ATOM 713 C CA . ASP A 1 86 ? -6.399 -5.134 16.796 1.00 78.81 86 ASP A CA 1
ATOM 714 C C . ASP A 1 86 ? -6.713 -6.054 15.609 1.00 78.81 86 ASP A C 1
ATOM 716 O O . ASP A 1 86 ? -7.361 -7.083 15.784 1.00 78.81 86 ASP A O 1
ATOM 720 N N . ALA A 1 87 ? -6.155 -5.769 14.427 1.00 82.19 87 ALA A N 1
ATOM 721 C CA . ALA A 1 87 ? -6.272 -6.654 13.270 1.00 82.19 87 ALA A CA 1
ATOM 722 C C . ALA A 1 87 ? -5.704 -8.062 13.543 1.00 82.19 87 ALA A C 1
ATOM 724 O O . ALA A 1 87 ? -6.169 -9.033 12.961 1.00 82.19 87 ALA A O 1
ATOM 725 N N . SER A 1 88 ? -4.739 -8.229 14.460 1.00 74.06 88 SER A N 1
ATOM 726 C CA . SER A 1 88 ? -4.192 -9.563 14.800 1.00 74.06 88 SER A CA 1
ATOM 727 C C . SER A 1 88 ? -5.237 -10.518 15.371 1.00 74.06 88 SER A C 1
ATOM 729 O O . SER A 1 88 ? -5.042 -11.729 15.306 1.00 74.06 88 SER A O 1
ATOM 731 N N . ALA A 1 89 ? -6.308 -9.985 15.964 1.00 74.81 89 ALA A N 1
ATOM 732 C CA . ALA A 1 89 ? -7.356 -10.785 16.581 1.00 74.81 89 ALA A CA 1
ATOM 733 C C . ALA A 1 89 ? -8.232 -11.515 15.546 1.00 74.81 89 ALA A C 1
ATOM 735 O O . ALA A 1 89 ? -8.903 -12.480 15.899 1.00 74.81 89 ALA A O 1
ATOM 736 N N . LEU A 1 90 ? -8.197 -11.098 14.273 1.00 77.25 90 LEU A N 1
ATOM 737 C CA . LEU A 1 90 ? -9.054 -11.616 13.201 1.00 77.25 90 LEU A CA 1
ATOM 738 C C . LEU A 1 90 ? -8.386 -12.691 12.327 1.00 77.25 90 LEU A C 1
ATOM 740 O O . LEU A 1 90 ? -8.751 -12.840 11.167 1.00 77.25 90 LEU A O 1
ATOM 744 N N . ALA A 1 91 ? -7.394 -13.425 12.842 1.00 82.00 91 ALA A N 1
ATOM 745 C CA . ALA A 1 91 ? -6.727 -14.524 12.129 1.00 82.00 91 ALA A CA 1
ATOM 746 C C . ALA A 1 91 ? -6.295 -14.161 10.682 1.00 82.00 91 ALA A C 1
ATOM 748 O O . ALA A 1 91 ? -5.517 -13.224 10.488 1.00 82.00 91 ALA A O 1
ATOM 749 N N . GLU A 1 92 ? -6.753 -14.909 9.671 1.00 81.56 92 GLU A N 1
ATOM 750 C CA . GLU A 1 92 ? -6.385 -14.713 8.261 1.00 81.56 92 GLU A CA 1
ATOM 751 C C . GLU A 1 92 ? -6.909 -13.392 7.655 1.00 81.56 92 GLU A C 1
ATOM 753 O O . GLU A 1 92 ? -6.098 -12.674 7.061 1.00 81.56 92 GLU A O 1
ATOM 758 N N . PRO A 1 93 ? -8.189 -12.996 7.823 1.00 85.25 93 PRO A N 1
ATOM 759 C CA . PRO A 1 93 ? -8.651 -11.661 7.434 1.00 85.25 93 PRO A CA 1
ATOM 760 C C . PRO A 1 93 ? -7.792 -10.542 8.028 1.00 85.25 93 PRO A C 1
ATOM 762 O O . PRO A 1 93 ? -7.323 -9.651 7.322 1.00 85.25 93 PRO A O 1
ATOM 765 N N . GLY A 1 94 ? -7.483 -10.652 9.319 1.00 86.50 94 GLY A N 1
ATOM 766 C CA . GLY A 1 94 ? -6.612 -9.716 10.018 1.00 86.50 94 GLY A CA 1
ATOM 767 C C . GLY A 1 94 ? -5.211 -9.612 9.417 1.00 86.50 94 GLY A C 1
ATOM 768 O O . GLY A 1 94 ? -4.685 -8.521 9.195 1.00 86.50 94 GLY A O 1
ATOM 769 N N . ALA A 1 95 ? -4.610 -10.759 9.111 1.00 82.50 95 ALA A N 1
ATOM 770 C CA . ALA A 1 95 ? -3.323 -10.853 8.436 1.00 82.50 95 ALA A CA 1
ATOM 771 C C . ALA A 1 95 ? -3.321 -10.170 7.059 1.00 82.50 95 ALA A C 1
ATOM 773 O O . ALA A 1 95 ? -2.403 -9.414 6.742 1.00 82.50 95 ALA A O 1
ATOM 774 N N . ARG A 1 96 ? -4.355 -10.419 6.252 1.00 87.88 96 ARG A N 1
ATOM 775 C CA . ARG A 1 96 ? -4.523 -9.834 4.915 1.00 87.88 96 ARG A CA 1
ATOM 776 C C . ARG A 1 96 ? -4.714 -8.318 4.981 1.00 87.88 96 ARG A C 1
ATOM 778 O O . ARG A 1 96 ? -3.998 -7.588 4.296 1.00 87.88 96 ARG A O 1
ATOM 785 N N . ALA A 1 97 ? -5.573 -7.839 5.881 1.00 90.62 97 ALA A N 1
ATOM 786 C CA . ALA A 1 97 ? -5.785 -6.412 6.113 1.00 90.62 97 ALA A CA 1
ATOM 787 C C . ALA A 1 97 ? -4.483 -5.689 6.488 1.00 90.62 97 ALA A C 1
ATOM 789 O O . ALA A 1 97 ? -4.173 -4.634 5.936 1.00 90.62 97 ALA A O 1
ATOM 790 N N . LYS A 1 98 ? -3.659 -6.283 7.363 1.00 88.25 98 LYS A N 1
ATOM 791 C CA . LYS A 1 98 ? -2.365 -5.707 7.760 1.00 88.25 98 LYS A CA 1
ATOM 792 C C . LYS A 1 98 ? -1.397 -5.506 6.603 1.00 88.25 98 LYS A C 1
ATOM 794 O O . LYS A 1 98 ? -0.621 -4.556 6.656 1.00 88.25 98 LYS A O 1
ATOM 799 N N . ILE A 1 99 ? -1.411 -6.375 5.589 1.00 89.00 99 ILE A N 1
ATOM 800 C CA . ILE A 1 99 ? -0.554 -6.215 4.405 1.00 89.00 99 ILE A CA 1
ATOM 801 C C . ILE A 1 99 ? -0.901 -4.903 3.703 1.00 89.00 99 ILE A C 1
ATOM 803 O O . ILE A 1 99 ? -0.005 -4.098 3.456 1.00 89.00 99 ILE A O 1
ATOM 807 N N . ILE A 1 100 ? -2.192 -4.655 3.462 1.00 92.81 100 ILE A N 1
ATOM 808 C CA . ILE A 1 100 ? -2.672 -3.406 2.858 1.00 92.81 100 ILE A CA 1
ATOM 809 C C . ILE A 1 100 ? -2.386 -2.224 3.775 1.00 92.81 100 ILE A C 1
ATOM 811 O O . ILE A 1 100 ? -1.813 -1.231 3.342 1.00 92.81 100 ILE A O 1
ATOM 815 N N . MET A 1 101 ? -2.692 -2.338 5.066 1.00 92.81 101 MET A N 1
ATOM 816 C CA . MET A 1 101 ? -2.437 -1.253 6.008 1.00 92.81 101 MET A CA 1
ATOM 817 C C . MET A 1 101 ? -0.953 -0.862 6.065 1.00 92.81 101 MET A C 1
ATOM 819 O O . MET A 1 101 ? -0.622 0.323 6.110 1.00 92.81 101 MET A O 1
ATOM 823 N N . LEU A 1 102 ? -0.049 -1.846 6.041 1.00 90.38 102 LEU A N 1
ATOM 824 C CA . LEU A 1 102 ? 1.391 -1.612 6.005 1.00 90.38 102 LEU A CA 1
ATOM 825 C C . LEU A 1 102 ? 1.802 -0.980 4.674 1.00 90.38 102 LEU A C 1
ATOM 827 O O . LEU A 1 102 ? 2.580 -0.033 4.679 1.00 90.38 102 LEU A O 1
ATOM 831 N N . ALA A 1 103 ? 1.252 -1.450 3.553 1.00 92.50 103 ALA A N 1
ATOM 832 C CA . ALA A 1 103 ? 1.478 -0.862 2.237 1.00 92.50 103 ALA A CA 1
ATOM 833 C C . ALA A 1 103 ? 1.125 0.637 2.213 1.00 92.50 103 ALA A C 1
ATOM 835 O O . ALA A 1 103 ? 1.944 1.454 1.792 1.00 92.50 103 ALA A O 1
ATOM 836 N N . LEU A 1 104 ? -0.042 1.007 2.753 1.00 95.06 104 LEU A N 1
ATOM 837 C CA . LEU A 1 104 ? -0.503 2.397 2.853 1.00 95.06 104 LEU A CA 1
ATOM 838 C C . LEU A 1 104 ? 0.430 3.247 3.733 1.00 95.06 104 LEU A C 1
ATOM 840 O O . LEU A 1 104 ? 0.736 4.386 3.384 1.00 95.06 104 LEU A O 1
ATOM 844 N N . TRP A 1 105 ? 0.930 2.697 4.845 1.00 93.25 105 TRP A N 1
ATOM 845 C CA . TRP A 1 105 ? 1.871 3.403 5.725 1.00 93.25 105 TRP A CA 1
ATOM 846 C C . TRP A 1 105 ? 3.221 3.657 5.061 1.00 93.25 105 TRP A C 1
ATOM 848 O O . TRP A 1 105 ? 3.784 4.742 5.203 1.00 93.25 105 TRP A O 1
ATOM 858 N N . ILE A 1 106 ? 3.720 2.688 4.295 1.00 92.31 106 ILE A N 1
ATOM 859 C CA . ILE A 1 106 ? 4.963 2.838 3.538 1.00 92.31 106 ILE A CA 1
ATOM 860 C C . ILE A 1 106 ? 4.802 3.901 2.454 1.00 92.31 106 ILE A C 1
ATOM 862 O O . ILE A 1 106 ? 5.633 4.803 2.391 1.00 92.31 106 ILE A O 1
ATOM 866 N N . ILE A 1 107 ? 3.717 3.855 1.670 1.00 94.69 107 ILE A N 1
ATOM 867 C CA . ILE A 1 107 ? 3.422 4.888 0.666 1.00 94.69 107 ILE A CA 1
ATOM 868 C C . ILE A 1 107 ? 3.399 6.266 1.331 1.00 94.69 107 ILE A C 1
ATOM 870 O O . ILE A 1 107 ? 4.132 7.154 0.907 1.00 94.69 107 ILE A O 1
ATOM 874 N N . ALA A 1 108 ? 2.618 6.435 2.403 1.00 94.75 108 ALA A N 1
ATOM 875 C CA . ALA A 1 108 ? 2.497 7.712 3.099 1.00 94.75 108 ALA A CA 1
ATOM 876 C C . ALA A 1 108 ? 3.847 8.240 3.617 1.00 94.75 108 ALA A C 1
ATOM 878 O O . ALA A 1 108 ? 4.112 9.442 3.560 1.00 94.75 108 ALA A O 1
ATOM 879 N N . HIS A 1 109 ? 4.717 7.354 4.106 1.00 92.56 109 HIS A N 1
ATOM 880 C CA . HIS A 1 109 ? 6.022 7.739 4.631 1.00 92.56 109 HIS A CA 1
ATOM 881 C C . HIS A 1 109 ? 7.030 8.085 3.522 1.00 92.56 109 HIS A C 1
ATOM 883 O O . HIS A 1 109 ? 7.764 9.065 3.657 1.00 92.56 109 HIS A O 1
ATOM 889 N N . GLU A 1 110 ? 7.075 7.325 2.422 1.00 90.50 110 GLU A N 1
ATOM 890 C CA . GLU A 1 110 ? 7.984 7.612 1.301 1.00 90.50 110 GLU A CA 1
ATOM 891 C C . GLU A 1 110 ? 7.580 8.875 0.531 1.00 90.50 110 GLU A C 1
ATOM 893 O O . GLU A 1 110 ? 8.449 9.620 0.075 1.00 90.50 110 GLU A O 1
ATOM 898 N N . THR A 1 111 ? 6.280 9.168 0.438 1.00 91.19 111 THR A N 1
ATOM 899 C CA . THR A 1 111 ? 5.763 10.366 -0.248 1.00 91.19 111 THR A CA 1
ATOM 900 C C . THR A 1 111 ? 5.626 11.581 0.666 1.00 91.19 111 THR A C 1
ATOM 902 O O . THR A 1 111 ? 5.310 12.669 0.190 1.00 91.19 111 THR A O 1
ATOM 905 N N . LYS A 1 112 ? 5.881 11.426 1.975 1.00 92.56 112 LYS A N 1
ATOM 906 C CA . LYS A 1 112 ? 5.657 12.461 3.002 1.00 92.56 112 LYS A CA 1
ATOM 907 C C . LYS A 1 112 ? 4.221 13.010 2.965 1.00 92.56 112 LYS A C 1
ATOM 909 O O . LYS A 1 112 ? 4.007 14.216 3.087 1.00 92.56 112 LYS A O 1
ATOM 914 N N . ALA A 1 113 ? 3.256 12.110 2.799 1.00 92.69 113 ALA A N 1
ATOM 915 C CA . ALA A 1 113 ? 1.841 12.413 2.637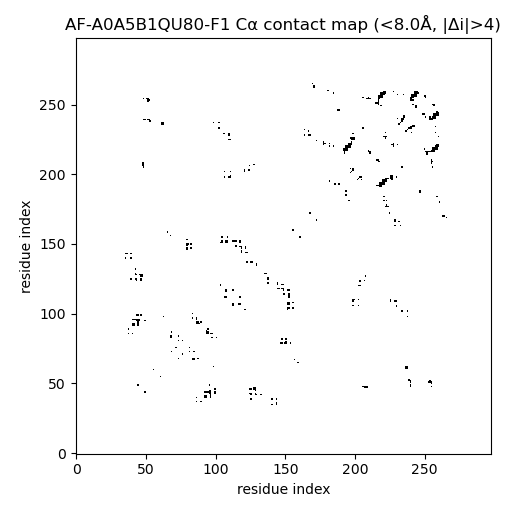 1.00 92.69 113 ALA A CA 1
ATOM 916 C C . ALA A 1 113 ? 1.292 13.326 3.749 1.00 92.69 113 ALA A C 1
ATOM 918 O O . ALA A 1 113 ? 1.541 13.139 4.947 1.00 92.69 113 ALA A O 1
ATOM 919 N N . THR A 1 114 ? 0.477 14.307 3.361 1.00 94.56 114 THR A N 1
ATOM 920 C CA . THR A 1 114 ? -0.294 15.116 4.306 1.00 94.56 114 THR A CA 1
ATOM 921 C C . THR A 1 114 ? -1.426 14.291 4.931 1.00 94.56 114 THR A C 1
ATOM 923 O O . THR A 1 114 ? -1.694 13.151 4.554 1.00 94.56 114 THR A O 1
ATOM 926 N N . LYS A 1 115 ? -2.142 14.859 5.916 1.00 93.12 115 LYS A N 1
ATOM 927 C CA . LYS A 1 115 ? -3.303 14.167 6.511 1.00 93.12 115 LYS A CA 1
ATOM 928 C C . LYS A 1 115 ? -4.414 13.958 5.478 1.00 93.12 115 LYS A C 1
ATOM 930 O O . LYS A 1 115 ? -5.080 12.929 5.520 1.00 93.12 115 LYS A O 1
ATOM 935 N N . SER A 1 116 ? -4.602 14.916 4.569 1.00 94.81 116 SER A N 1
ATOM 936 C CA . SER A 1 116 ? -5.587 14.798 3.493 1.00 94.81 116 SER A CA 1
ATOM 937 C C . SER A 1 116 ? -5.212 13.669 2.539 1.00 94.81 116 SER A C 1
ATOM 939 O O . SER A 1 116 ? -6.047 12.813 2.265 1.00 94.81 116 SER A O 1
ATOM 941 N N . ASP A 1 117 ? -3.940 13.605 2.141 1.00 94.75 117 ASP A N 1
ATOM 942 C CA . ASP A 1 117 ? -3.429 12.545 1.264 1.00 94.75 117 ASP A CA 1
ATOM 943 C C . ASP A 1 117 ? -3.593 11.168 1.916 1.00 94.75 117 ASP A C 1
ATOM 945 O O . ASP A 1 117 ? -4.082 10.240 1.285 1.00 94.75 117 ASP A O 1
ATOM 949 N N . CYS A 1 118 ? -3.298 11.042 3.217 1.00 95.69 118 CYS A N 1
ATOM 950 C CA . CYS A 1 118 ? -3.519 9.797 3.958 1.00 95.69 118 CYS A CA 1
ATOM 951 C C . CYS A 1 118 ? -4.999 9.379 3.961 1.00 95.69 118 CYS A C 1
ATOM 953 O O . CYS A 1 118 ? -5.302 8.207 3.749 1.00 95.69 118 CYS A O 1
ATOM 955 N N . ARG A 1 119 ? -5.930 10.321 4.187 1.00 95.75 119 ARG A N 1
ATOM 956 C CA . ARG A 1 119 ? -7.377 10.036 4.144 1.00 95.75 119 ARG A CA 1
ATOM 957 C C . ARG A 1 119 ? -7.800 9.576 2.753 1.00 95.75 119 ARG A C 1
ATOM 959 O O . ARG A 1 119 ? -8.522 8.587 2.652 1.00 95.75 119 ARG A O 1
ATOM 966 N N . GLN A 1 120 ? -7.332 10.256 1.708 1.00 95.00 120 GLN A N 1
ATOM 967 C CA . GLN A 1 120 ? -7.627 9.890 0.325 1.00 95.00 120 GLN A CA 1
ATOM 968 C C . GLN A 1 120 ? -7.088 8.497 -0.001 1.00 95.00 120 GLN A C 1
ATOM 970 O O . GLN A 1 120 ? -7.818 7.669 -0.537 1.00 95.00 120 GLN A O 1
ATOM 975 N N . LEU A 1 121 ? -5.842 8.218 0.378 1.00 94.88 121 LEU A N 1
ATOM 976 C CA . LEU A 1 121 ? -5.170 6.945 0.145 1.00 94.88 121 LEU A CA 1
ATOM 977 C C . LEU A 1 121 ? -5.921 5.774 0.800 1.00 94.88 121 LEU A C 1
ATOM 979 O O . LEU A 1 121 ? -6.162 4.756 0.156 1.00 94.88 121 LEU A O 1
ATOM 983 N N . ILE A 1 122 ? -6.345 5.933 2.058 1.00 95.44 122 ILE A N 1
ATOM 984 C CA . ILE A 1 122 ? -7.134 4.918 2.773 1.00 95.44 122 ILE A CA 1
ATOM 985 C C . ILE A 1 122 ? -8.522 4.763 2.151 1.00 95.44 122 ILE A C 1
ATOM 987 O O . ILE A 1 122 ? -8.982 3.638 1.978 1.00 95.44 122 ILE A O 1
ATOM 991 N N . SER A 1 123 ? -9.184 5.876 1.819 1.00 94.50 123 SER A N 1
ATOM 992 C CA . SER A 1 123 ? -10.533 5.842 1.243 1.00 94.50 123 SER A CA 1
ATOM 993 C C . SER A 1 123 ? -10.533 5.116 -0.093 1.00 94.50 123 SER A C 1
ATOM 995 O O . SER A 1 123 ? -11.322 4.204 -0.288 1.00 94.50 123 SER A O 1
ATOM 997 N N . THR A 1 124 ? -9.553 5.433 -0.937 1.00 93.50 124 THR A N 1
ATOM 998 C CA . THR A 1 124 ? -9.335 4.789 -2.235 1.00 93.50 124 THR A CA 1
ATOM 999 C C . THR A 1 124 ? -9.125 3.277 -2.078 1.00 93.50 124 THR A C 1
ATOM 1001 O O . THR A 1 124 ? -9.733 2.490 -2.794 1.00 93.50 124 THR A O 1
ATOM 1004 N N . ALA A 1 125 ? -8.308 2.843 -1.109 1.00 93.56 125 ALA A N 1
ATOM 1005 C CA . ALA A 1 125 ? -8.072 1.418 -0.856 1.00 93.56 125 ALA A CA 1
ATOM 1006 C C . ALA A 1 125 ? -9.322 0.679 -0.335 1.00 93.56 125 ALA A C 1
ATOM 1008 O O . ALA A 1 125 ? -9.568 -0.476 -0.685 1.00 93.56 125 ALA A O 1
ATOM 1009 N N . LEU A 1 126 ? -10.124 1.339 0.506 1.00 93.00 126 LEU A N 1
ATOM 1010 C CA . LEU A 1 126 ? -11.400 0.796 0.970 1.00 93.00 126 LEU A CA 1
ATOM 1011 C C . LEU A 1 126 ? -12.414 0.715 -0.175 1.00 93.00 126 LEU A C 1
ATOM 1013 O O . LEU A 1 126 ? -13.032 -0.326 -0.340 1.00 93.00 126 LEU A O 1
ATOM 1017 N N . GLU A 1 127 ? -12.544 1.760 -0.991 1.00 91.31 127 GLU A N 1
ATOM 1018 C CA . GLU A 1 127 ? -13.441 1.800 -2.154 1.00 91.31 127 GLU A CA 1
ATOM 1019 C C . GLU A 1 127 ? -13.151 0.666 -3.142 1.00 91.31 127 GLU A C 1
ATOM 1021 O O . GLU A 1 127 ? -14.072 -0.061 -3.504 1.00 91.31 127 GLU A O 1
ATOM 1026 N N . MET A 1 128 ? -11.876 0.422 -3.467 1.00 88.75 128 MET A N 1
ATOM 1027 C CA . MET A 1 128 ? -11.457 -0.715 -4.307 1.00 88.75 128 MET A CA 1
ATOM 1028 C C . MET A 1 128 ? -11.864 -2.077 -3.738 1.00 88.75 128 MET A C 1
ATOM 1030 O O . MET A 1 128 ? -11.987 -3.048 -4.474 1.00 88.75 128 MET A O 1
ATOM 1034 N N . SER A 1 129 ? -12.027 -2.166 -2.420 1.00 86.19 129 SER A N 1
ATOM 1035 C CA . SER A 1 129 ? -12.416 -3.398 -1.733 1.00 86.19 129 SER A CA 1
ATOM 1036 C C . SER A 1 129 ? -13.936 -3.510 -1.539 1.00 86.19 129 SER A C 1
ATOM 1038 O O . SER A 1 129 ? -14.442 -4.587 -1.233 1.00 86.19 129 SER A O 1
ATOM 1040 N N . LEU A 1 130 ? -14.668 -2.400 -1.689 1.00 84.75 130 LEU A N 1
ATOM 1041 C CA . LEU A 1 130 ? -16.121 -2.318 -1.530 1.00 84.75 130 LEU A CA 1
ATOM 1042 C C . LEU A 1 130 ? -16.889 -2.676 -2.802 1.00 84.75 130 LEU A C 1
ATOM 1044 O O . LEU A 1 130 ? -18.072 -2.991 -2.703 1.00 84.75 130 LEU A O 1
ATOM 1048 N N . GLU A 1 131 ? -16.247 -2.673 -3.974 1.00 67.56 131 GLU A N 1
ATOM 1049 C CA . GLU A 1 131 ? -16.883 -3.120 -5.224 1.00 67.56 131 GLU A CA 1
ATOM 1050 C C . GLU A 1 131 ? -17.461 -4.547 -5.106 1.00 67.56 131 GLU A C 1
ATOM 1052 O O . GLU A 1 131 ? -18.470 -4.860 -5.735 1.00 67.56 131 GLU A O 1
ATOM 1057 N N . GLU A 1 132 ? -16.896 -5.382 -4.225 1.00 63.62 132 GLU A N 1
ATOM 1058 C CA . GLU A 1 132 ? -17.386 -6.734 -3.927 1.00 63.62 132 GLU A CA 1
ATOM 1059 C C . GLU A 1 132 ? -18.423 -6.803 -2.777 1.00 63.62 132 GLU A C 1
ATOM 1061 O O . GLU A 1 132 ? -19.060 -7.839 -2.577 1.00 63.62 132 GLU A O 1
ATOM 1066 N N . GLU A 1 133 ? -18.629 -5.724 -2.011 1.00 64.56 133 GLU A N 1
ATOM 1067 C CA . GLU A 1 133 ? -19.474 -5.673 -0.802 1.00 64.56 133 GLU A CA 1
ATOM 1068 C C . GLU A 1 133 ? -20.407 -4.438 -0.818 1.00 64.56 133 GLU A C 1
ATOM 1070 O O . GLU A 1 133 ? -20.147 -3.441 -0.139 1.00 64.56 133 GLU A O 1
ATOM 1075 N N . PRO A 1 134 ? -21.570 -4.495 -1.502 1.00 64.56 134 PRO A N 1
ATOM 1076 C CA . PRO A 1 134 ? -22.473 -3.345 -1.668 1.00 64.56 134 PRO A CA 1
ATOM 1077 C C . PRO A 1 134 ? -23.159 -2.875 -0.369 1.00 64.56 134 PRO A C 1
ATOM 1079 O O . PRO A 1 134 ? -23.976 -1.953 -0.389 1.00 64.56 134 PRO A O 1
ATOM 1082 N N . ARG A 1 135 ? -22.872 -3.526 0.766 1.00 72.81 135 ARG A N 1
ATOM 1083 C CA . ARG A 1 135 ? -23.479 -3.243 2.074 1.00 72.81 135 ARG A CA 1
ATOM 1084 C C . ARG A 1 135 ? -22.951 -1.973 2.730 1.00 72.81 135 ARG A C 1
ATOM 1086 O O . ARG A 1 135 ? -23.666 -1.400 3.547 1.00 72.81 135 ARG A O 1
ATOM 1093 N N . TYR A 1 136 ? -21.748 -1.537 2.375 1.00 73.31 136 TYR A N 1
ATOM 1094 C CA . TYR A 1 136 ? -21.099 -0.389 2.995 1.00 73.31 136 TYR A CA 1
ATOM 1095 C C . TYR A 1 136 ? -20.828 0.695 1.961 1.00 73.31 136 TYR A C 1
ATOM 1097 O O . TYR A 1 136 ? -20.427 0.420 0.832 1.00 73.31 136 TYR A O 1
ATOM 1105 N N . ARG A 1 137 ? -21.012 1.951 2.362 1.00 81.69 137 ARG A N 1
ATOM 1106 C CA . ARG A 1 137 ? -20.485 3.104 1.634 1.00 81.69 137 ARG A CA 1
ATOM 1107 C C . ARG A 1 137 ? -19.239 3.595 2.347 1.00 81.69 137 ARG A C 1
ATOM 1109 O O . ARG A 1 137 ? -19.135 3.506 3.567 1.00 81.69 137 ARG A O 1
ATOM 1116 N N . ILE A 1 138 ? -18.321 4.210 1.606 1.00 82.44 138 ILE A N 1
ATOM 1117 C CA . ILE A 1 138 ? -17.095 4.755 2.201 1.00 82.44 138 ILE A CA 1
ATOM 1118 C C . ILE A 1 138 ? -17.378 5.751 3.341 1.00 82.44 138 ILE A C 1
ATOM 1120 O O . ILE A 1 138 ? -16.657 5.787 4.338 1.00 82.44 138 ILE A O 1
ATOM 1124 N N . GLY A 1 139 ? -18.486 6.499 3.242 1.00 83.88 139 GLY A N 1
ATOM 1125 C CA . GLY A 1 139 ? -18.936 7.429 4.279 1.00 83.88 139 GLY A CA 1
ATOM 1126 C C . GLY A 1 139 ? -19.222 6.763 5.629 1.00 83.88 139 GLY A C 1
ATOM 1127 O O . GLY A 1 139 ? -18.996 7.385 6.666 1.00 83.88 139 GLY A O 1
ATOM 1128 N N . ASP A 1 140 ? -19.626 5.489 5.635 1.00 86.88 140 ASP A N 1
ATOM 1129 C CA . ASP A 1 140 ? -19.889 4.725 6.860 1.00 86.88 140 ASP A CA 1
ATOM 1130 C C . ASP A 1 140 ? -18.588 4.399 7.614 1.00 86.88 140 ASP A C 1
ATOM 1132 O O . ASP A 1 140 ? -18.591 4.213 8.829 1.00 86.88 140 ASP A O 1
ATOM 1136 N N . LEU A 1 141 ? -17.450 4.400 6.911 1.00 90.69 141 LEU A N 1
ATOM 1137 C CA . LEU A 1 141 ? -16.127 4.068 7.444 1.00 90.69 141 LEU A CA 1
ATOM 1138 C C . LEU A 1 141 ? -15.295 5.306 7.806 1.00 90.69 141 LEU A C 1
ATOM 1140 O O . LEU A 1 141 ? -14.135 5.173 8.205 1.00 90.69 141 LEU A O 1
ATOM 1144 N N . GLN A 1 142 ? -15.864 6.515 7.731 1.00 91.56 142 GLN A N 1
ATOM 1145 C CA . GLN A 1 142 ? -15.119 7.769 7.893 1.00 91.56 142 GLN A CA 1
ATOM 1146 C C . GLN A 1 142 ? -14.348 7.851 9.220 1.00 91.56 142 GLN A C 1
ATOM 1148 O O . GLN A 1 142 ? -13.207 8.311 9.254 1.00 91.56 142 GLN A O 1
ATOM 1153 N N . MET A 1 143 ? -14.933 7.353 10.316 1.00 90.44 143 MET A N 1
ATOM 1154 C CA . MET A 1 143 ? -14.259 7.325 11.619 1.00 90.44 143 MET A CA 1
ATOM 1155 C C . MET A 1 143 ? -13.010 6.427 11.607 1.00 90.44 143 MET A C 1
ATOM 1157 O O . MET A 1 143 ? -12.019 6.754 12.265 1.00 90.44 143 MET A O 1
ATOM 1161 N N . PHE A 1 144 ? -13.036 5.308 10.877 1.00 91.75 144 PHE A N 1
ATOM 1162 C CA . PHE A 1 144 ? -11.859 4.459 10.692 1.00 91.75 144 PHE A CA 1
ATOM 1163 C C . PHE A 1 144 ? -10.830 5.136 9.799 1.00 91.75 144 PHE A C 1
ATOM 1165 O O . PHE A 1 144 ? -9.664 5.186 10.184 1.00 91.75 144 PHE A O 1
ATOM 1172 N N . VAL A 1 145 ? -11.262 5.728 8.681 1.00 94.44 145 VAL A N 1
ATOM 1173 C CA . VAL A 1 145 ? -10.393 6.494 7.773 1.00 94.44 145 VAL A CA 1
ATOM 1174 C C . VAL A 1 145 ? -9.628 7.574 8.534 1.00 94.44 145 VAL A C 1
ATOM 1176 O O . VAL A 1 145 ? -8.409 7.664 8.414 1.00 94.44 145 VAL A O 1
ATOM 1179 N N . ASP A 1 146 ? -10.311 8.361 9.365 1.00 91.94 146 ASP A N 1
ATOM 1180 C CA . ASP A 1 146 ? -9.686 9.468 10.093 1.00 91.94 146 ASP A CA 1
ATOM 1181 C C . ASP A 1 146 ? -8.669 8.977 11.127 1.00 91.94 146 ASP A C 1
ATOM 1183 O O . ASP A 1 146 ? -7.553 9.498 11.198 1.00 91.94 146 ASP A O 1
ATOM 1187 N N . ARG A 1 147 ? -9.024 7.943 11.900 1.00 90.31 147 ARG A N 1
ATOM 1188 C CA . ARG A 1 147 ? -8.114 7.360 12.894 1.00 90.31 147 ARG A CA 1
ATOM 1189 C C . ARG A 1 147 ? -6.919 6.686 12.240 1.00 90.31 147 ARG A C 1
ATOM 1191 O O . ARG A 1 147 ? -5.807 6.800 12.746 1.00 90.31 147 ARG A O 1
ATOM 1198 N N . PHE A 1 148 ? -7.134 6.001 11.123 1.00 92.75 148 PHE A N 1
ATOM 1199 C CA . PHE A 1 148 ? -6.060 5.329 10.417 1.00 92.75 148 PHE A CA 1
ATOM 1200 C C . PHE A 1 148 ? -5.148 6.331 9.696 1.00 92.75 148 PHE A C 1
ATOM 1202 O O . PHE A 1 148 ? -3.930 6.168 9.734 1.00 92.75 148 PHE A O 1
ATOM 1209 N N . ALA A 1 149 ? -5.684 7.439 9.173 1.00 93.88 149 ALA A N 1
ATOM 1210 C CA . ALA A 1 149 ? -4.884 8.533 8.621 1.00 93.88 149 ALA A CA 1
ATOM 1211 C C . ALA A 1 149 ? -3.963 9.170 9.676 1.00 93.88 149 ALA A C 1
ATOM 1213 O O . ALA A 1 149 ? -2.816 9.505 9.375 1.00 93.88 149 ALA A O 1
ATOM 1214 N N . ASP A 1 150 ? -4.428 9.295 10.923 1.00 90.75 150 ASP A N 1
ATOM 1215 C CA . ASP A 1 150 ? -3.578 9.732 12.035 1.00 90.75 150 ASP A CA 1
ATOM 1216 C C . ASP A 1 150 ? -2.457 8.720 12.325 1.00 90.75 150 ASP A C 1
ATOM 1218 O O . ASP A 1 150 ? -1.323 9.118 12.597 1.00 90.75 150 ASP A O 1
ATOM 1222 N N . THR A 1 151 ? -2.729 7.418 12.197 1.00 89.06 151 THR A N 1
ATOM 1223 C CA . THR A 1 151 ? -1.711 6.364 12.318 1.00 89.06 151 THR A CA 1
ATOM 1224 C C . THR A 1 151 ? -0.660 6.432 11.216 1.00 89.06 151 THR A C 1
ATOM 1226 O O . THR A 1 151 ? 0.527 6.361 11.539 1.00 89.06 151 THR A O 1
ATOM 1229 N N . LEU A 1 152 ? -1.052 6.617 9.950 1.00 91.62 152 LEU A N 1
ATOM 1230 C CA . LEU A 1 152 ? -0.108 6.668 8.821 1.00 91.62 152 LEU A CA 1
ATOM 1231 C C . LEU A 1 152 ? 0.921 7.800 8.955 1.00 91.62 152 LEU A C 1
ATOM 1233 O O . LEU A 1 152 ? 2.037 7.698 8.453 1.00 91.62 152 LEU A O 1
ATOM 1237 N N . ARG A 1 153 ? 0.567 8.864 9.680 1.00 89.75 153 ARG A N 1
ATOM 1238 C CA . ARG A 1 153 ? 1.455 9.997 9.966 1.00 89.75 153 ARG A CA 1
ATOM 1239 C C . ARG A 1 153 ? 2.404 9.771 11.136 1.00 89.75 153 ARG A C 1
ATOM 1241 O O . ARG A 1 153 ? 3.293 10.591 11.363 1.00 89.75 153 ARG A O 1
ATOM 1248 N N . THR A 1 154 ? 2.199 8.719 11.921 1.00 86.56 154 THR A N 1
ATOM 1249 C CA . THR A 1 154 ? 3.112 8.412 13.021 1.00 86.56 154 THR A CA 1
ATOM 1250 C C . THR A 1 154 ? 4.406 7.789 12.499 1.00 86.56 154 THR A C 1
ATOM 1252 O O . THR A 1 154 ? 4.406 7.187 11.420 1.00 86.56 154 THR A O 1
ATOM 1255 N N . PRO A 1 155 ? 5.523 7.925 13.240 1.00 85.44 155 PRO A N 1
ATOM 1256 C CA . PRO A 1 155 ? 6.767 7.274 12.870 1.00 85.44 155 PRO A CA 1
ATOM 1257 C C . PRO A 1 155 ? 6.565 5.776 12.674 1.00 85.44 155 PRO A C 1
ATOM 1259 O O . PRO A 1 155 ? 5.883 5.119 13.470 1.00 85.44 155 PRO A O 1
ATOM 1262 N N . LEU A 1 156 ? 7.200 5.240 11.633 1.00 82.62 156 LEU A N 1
ATOM 1263 C CA . LEU A 1 156 ? 7.184 3.809 11.390 1.00 82.62 156 LEU A CA 1
ATOM 1264 C C . LEU A 1 156 ? 7.759 3.066 12.601 1.00 82.62 156 LEU A C 1
ATOM 1266 O O . LEU A 1 156 ? 8.738 3.526 13.202 1.00 82.62 156 LEU A O 1
ATOM 1270 N N . PRO A 1 157 ? 7.203 1.898 12.947 1.00 77.94 157 PRO A N 1
ATOM 1271 C CA . PRO A 1 157 ? 7.751 1.082 14.011 1.00 77.94 157 PRO A CA 1
ATOM 1272 C C . PRO A 1 157 ? 9.217 0.732 13.728 1.00 77.94 157 PRO A C 1
ATOM 1274 O O . PRO A 1 157 ? 9.595 0.494 12.578 1.00 77.94 157 PRO A O 1
ATOM 1277 N N . SER A 1 158 ? 10.043 0.644 14.772 1.00 78.25 158 SER A N 1
ATOM 1278 C CA . SER A 1 158 ? 11.507 0.566 14.638 1.00 78.25 158 SER A CA 1
ATOM 1279 C C . SER A 1 158 ? 11.996 -0.536 13.694 1.00 78.25 158 SER A C 1
ATOM 1281 O O . SER A 1 158 ? 12.950 -0.328 12.954 1.00 78.25 158 SER A O 1
ATOM 1283 N N . ARG A 1 159 ? 11.334 -1.701 13.674 1.00 77.38 159 ARG A N 1
ATOM 1284 C CA . ARG A 1 159 ? 11.706 -2.814 12.781 1.00 77.38 159 ARG A CA 1
ATOM 1285 C C . ARG A 1 159 ? 11.407 -2.502 11.316 1.00 77.38 159 ARG A C 1
ATOM 1287 O O . ARG A 1 159 ? 12.273 -2.729 10.483 1.00 77.38 159 ARG A O 1
ATOM 1294 N N . VAL A 1 160 ? 10.222 -1.968 11.010 1.00 81.19 160 VAL A N 1
ATOM 1295 C CA . VAL A 1 160 ? 9.860 -1.530 9.650 1.00 81.19 160 VAL A CA 1
ATOM 1296 C C . VAL A 1 160 ? 10.783 -0.403 9.195 1.00 81.19 160 VAL A C 1
ATOM 1298 O O . VAL A 1 160 ? 11.336 -0.473 8.100 1.00 81.19 160 VAL A O 1
ATOM 1301 N N . LYS A 1 161 ? 11.025 0.585 10.067 1.00 84.56 161 LYS A N 1
ATOM 1302 C CA . LYS A 1 161 ? 11.958 1.685 9.805 1.00 84.56 161 LYS A CA 1
ATOM 1303 C C . LYS A 1 161 ? 13.358 1.169 9.465 1.00 84.56 161 LYS A C 1
ATOM 1305 O O . LYS A 1 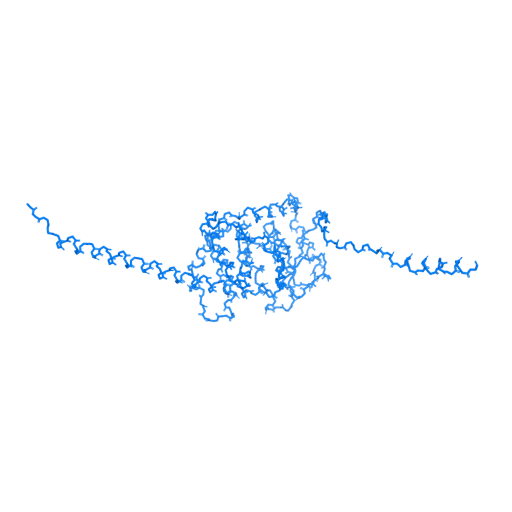161 ? 13.920 1.590 8.461 1.00 84.56 161 LYS A O 1
ATOM 1310 N N . LYS A 1 162 ? 13.879 0.215 10.243 1.00 84.75 162 LYS A N 1
ATOM 1311 C CA . LYS A 1 162 ? 15.192 -0.393 10.002 1.00 84.75 162 LYS A CA 1
ATOM 1312 C C . LYS A 1 162 ? 15.278 -1.048 8.623 1.00 84.75 162 LYS A C 1
ATOM 1314 O O . LYS A 1 162 ? 16.259 -0.850 7.926 1.00 84.75 162 LYS A O 1
ATOM 1319 N N . ILE A 1 163 ? 14.254 -1.789 8.204 1.00 83.12 163 ILE A N 1
ATOM 1320 C CA . ILE A 1 163 ? 14.265 -2.456 6.892 1.00 83.12 163 ILE A CA 1
ATOM 1321 C C . ILE A 1 163 ? 14.201 -1.430 5.756 1.00 83.12 163 ILE A C 1
ATOM 1323 O O . ILE A 1 163 ? 14.857 -1.607 4.736 1.00 83.12 163 ILE A O 1
ATOM 1327 N N . LEU A 1 164 ? 13.437 -0.345 5.915 1.00 82.50 164 LEU A N 1
ATOM 1328 C CA . LEU A 1 164 ? 13.456 0.745 4.936 1.00 82.50 164 LEU A CA 1
ATOM 1329 C C . LEU A 1 164 ? 14.829 1.411 4.858 1.00 82.50 164 LEU A C 1
ATOM 1331 O O . LEU A 1 164 ? 15.285 1.744 3.770 1.00 82.50 164 LEU A O 1
ATOM 1335 N N . GLU A 1 165 ? 15.492 1.615 5.994 1.00 85.69 165 GLU A N 1
ATOM 1336 C CA . GLU A 1 165 ? 16.859 2.136 6.040 1.00 85.69 165 GLU A CA 1
ATOM 1337 C C . GLU A 1 165 ? 17.858 1.168 5.391 1.00 85.69 165 GLU A C 1
ATOM 1339 O O . GLU A 1 165 ? 18.697 1.613 4.613 1.00 85.69 165 GLU A O 1
ATOM 1344 N N . GLU A 1 166 ? 17.721 -0.141 5.626 1.00 84.06 166 GLU A N 1
ATOM 1345 C CA . GLU A 1 166 ? 18.501 -1.193 4.961 1.00 84.06 166 GLU A CA 1
ATOM 1346 C C . GLU A 1 166 ? 18.311 -1.116 3.439 1.00 84.06 166 GLU A C 1
ATOM 1348 O O . GLU A 1 166 ? 19.293 -0.946 2.719 1.00 84.06 166 GLU A O 1
ATOM 1353 N N . LEU A 1 167 ? 17.066 -1.090 2.946 1.00 80.50 167 LEU A N 1
ATOM 1354 C CA . LEU A 1 167 ? 16.771 -0.938 1.515 1.00 80.50 167 LEU A CA 1
ATOM 1355 C C . LEU A 1 167 ? 17.364 0.349 0.929 1.00 80.50 167 LEU A C 1
ATOM 1357 O O . LEU A 1 167 ? 17.949 0.311 -0.151 1.00 80.50 167 LEU A O 1
ATOM 1361 N N . ARG A 1 168 ? 17.265 1.476 1.646 1.00 81.44 168 ARG A N 1
ATOM 1362 C CA . ARG A 1 168 ? 17.877 2.753 1.242 1.00 81.44 168 ARG A CA 1
ATOM 1363 C C . ARG A 1 168 ? 19.401 2.674 1.176 1.00 81.44 168 ARG A C 1
ATOM 1365 O O . ARG A 1 168 ? 19.995 3.338 0.331 1.00 81.44 168 ARG A O 1
ATOM 1372 N N . SER A 1 169 ? 20.020 1.915 2.077 1.00 79.06 169 SER A N 1
ATOM 1373 C CA . SER A 1 169 ? 21.476 1.784 2.179 1.00 79.06 169 SER A CA 1
ATOM 1374 C C . SER A 1 169 ? 22.070 0.803 1.167 1.00 79.06 169 SER A C 1
ATOM 1376 O O . SER A 1 169 ? 23.135 1.075 0.625 1.00 79.06 169 SER A O 1
ATOM 1378 N N . GLU A 1 170 ? 21.380 -0.305 0.879 1.00 71.56 170 GLU A N 1
ATOM 1379 C CA . GLU A 1 170 ? 21.799 -1.308 -0.108 1.00 71.56 170 GLU A CA 1
ATOM 1380 C C . GLU A 1 170 ? 21.683 -0.769 -1.539 1.00 71.56 170 GLU A C 1
ATOM 1382 O O . GLU A 1 170 ? 22.499 -1.083 -2.404 1.00 71.56 170 GLU A O 1
ATOM 1387 N N . HIS A 1 171 ? 20.695 0.093 -1.776 1.00 68.06 171 HIS A N 1
ATOM 1388 C CA . HIS A 1 171 ? 20.427 0.704 -3.071 1.00 68.06 171 HIS A CA 1
ATOM 1389 C C . HIS A 1 171 ? 20.926 2.148 -3.066 1.00 68.06 171 HIS A C 1
ATOM 1391 O O . HIS A 1 171 ? 20.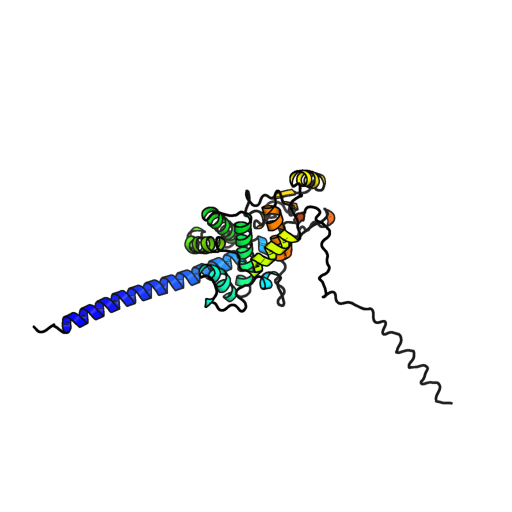127 3.086 -3.090 1.00 68.06 171 HIS A O 1
ATOM 1397 N N . THR A 1 172 ? 22.249 2.333 -2.972 1.00 57.16 172 THR A N 1
ATOM 1398 C CA . THR A 1 172 ? 22.913 3.646 -2.921 1.00 57.16 172 THR A CA 1
ATOM 1399 C C . THR A 1 172 ? 22.552 4.490 -4.151 1.00 57.16 172 THR A C 1
ATOM 1401 O O . THR A 1 172 ? 23.178 4.433 -5.201 1.00 57.16 172 THR A O 1
ATOM 1404 N N . HIS A 1 173 ? 21.514 5.299 -3.992 1.00 60.47 173 HIS A N 1
ATOM 1405 C CA . HIS A 1 173 ? 20.766 6.032 -5.016 1.00 60.47 173 HIS A CA 1
ATOM 1406 C C . HIS A 1 173 ? 21.361 7.406 -5.345 1.00 60.47 173 HIS A C 1
ATOM 1408 O O . HIS A 1 173 ? 20.830 8.130 -6.181 1.00 60.47 173 HIS A O 1
ATOM 1414 N N . LYS A 1 174 ? 22.462 7.789 -4.686 1.00 57.28 174 LYS A N 1
ATOM 1415 C CA . LYS A 1 174 ? 23.069 9.127 -4.800 1.00 57.28 174 LYS A CA 1
ATOM 1416 C C . LYS A 1 174 ? 23.661 9.450 -6.180 1.00 57.28 174 LYS A C 1
ATOM 1418 O O . LYS A 1 174 ? 24.097 10.576 -6.377 1.00 57.28 174 LYS A O 1
ATOM 1423 N N . LEU A 1 175 ? 23.684 8.495 -7.109 1.00 57.31 175 LEU A N 1
ATOM 1424 C CA . LEU A 1 175 ? 24.233 8.657 -8.461 1.00 57.31 175 LEU A CA 1
ATOM 1425 C C . LEU A 1 175 ? 23.308 8.100 -9.551 1.00 57.31 175 LEU A C 1
ATOM 1427 O O . LEU A 1 175 ? 23.735 7.952 -10.690 1.00 57.31 175 LEU A O 1
ATOM 1431 N N . PHE A 1 176 ? 22.069 7.735 -9.213 1.00 75.75 176 PHE A N 1
ATOM 1432 C CA . PHE A 1 176 ? 21.197 7.086 -10.181 1.00 75.75 176 PHE A CA 1
ATOM 1433 C C . PHE A 1 176 ? 20.427 8.110 -11.022 1.00 75.75 176 PHE A C 1
ATOM 1435 O O . PHE A 1 176 ? 19.659 8.906 -10.476 1.00 75.75 176 PHE A O 1
ATOM 1442 N N . ASN A 1 177 ? 20.620 8.065 -12.343 1.00 85.94 177 ASN A N 1
ATOM 1443 C CA . ASN A 1 177 ? 19.873 8.882 -13.288 1.00 85.94 177 ASN A CA 1
ATOM 1444 C C . ASN A 1 177 ? 18.570 8.166 -13.688 1.00 85.94 177 ASN A C 1
ATOM 1446 O O . ASN A 1 177 ? 18.575 7.235 -14.493 1.00 85.94 177 ASN A O 1
ATOM 1450 N N . PHE A 1 178 ? 17.451 8.596 -13.097 1.00 88.19 178 PHE A N 1
ATOM 1451 C CA . PHE A 1 178 ? 16.128 8.052 -13.413 1.00 88.19 178 PHE A CA 1
ATOM 1452 C C . PHE A 1 178 ? 15.675 8.382 -14.841 1.00 88.19 178 PHE A C 1
ATOM 1454 O O . PHE A 1 178 ? 14.935 7.588 -15.412 1.00 88.19 178 PHE A O 1
ATOM 1461 N N . GLU A 1 179 ? 16.134 9.494 -15.421 1.00 89.25 179 GLU A N 1
ATOM 1462 C CA . GLU A 1 179 ? 15.763 9.905 -16.781 1.00 89.25 179 GLU A CA 1
ATOM 1463 C C . GLU A 1 179 ? 16.399 8.971 -17.820 1.00 89.25 179 GLU A C 1
ATOM 1465 O O . GLU A 1 179 ? 15.691 8.365 -18.619 1.00 89.25 179 GLU A O 1
ATOM 1470 N N . GLU A 1 180 ? 17.715 8.742 -17.736 1.00 88.75 180 GLU A N 1
ATOM 1471 C CA . GLU A 1 180 ? 18.422 7.786 -18.613 1.00 88.75 180 GLU A CA 1
ATOM 1472 C C . GLU A 1 180 ? 17.845 6.366 -18.505 1.00 88.75 180 GLU A C 1
ATOM 1474 O O . GLU A 1 180 ? 17.748 5.620 -19.483 1.00 88.75 180 GLU A O 1
ATOM 1479 N N . PHE A 1 181 ? 17.439 5.969 -17.301 1.00 90.44 181 PHE A N 1
ATOM 1480 C CA . PHE A 1 181 ? 16.809 4.675 -17.099 1.00 90.44 181 PHE A CA 1
ATOM 1481 C C . PHE A 1 181 ? 15.400 4.595 -17.664 1.00 90.44 181 PHE A C 1
ATOM 1483 O O . PHE A 1 181 ? 15.039 3.542 -18.177 1.00 90.44 181 PHE A O 1
ATOM 1490 N N . GLU A 1 182 ? 14.611 5.664 -17.592 1.00 91.94 182 GLU A N 1
ATOM 1491 C CA . GLU A 1 182 ? 13.294 5.710 -18.222 1.00 91.94 182 GLU A CA 1
ATOM 1492 C C . GLU A 1 182 ? 13.412 5.494 -19.740 1.00 91.94 182 GLU A C 1
ATOM 1494 O O . GLU A 1 182 ? 12.672 4.690 -20.311 1.00 91.94 182 GLU A O 1
ATOM 1499 N N . GLU A 1 183 ? 14.402 6.113 -20.389 1.00 90.12 183 GLU A N 1
ATOM 1500 C CA . GLU A 1 183 ? 14.700 5.890 -21.811 1.00 90.12 183 GLU A CA 1
ATOM 1501 C C . GLU A 1 183 ? 15.103 4.431 -22.099 1.00 90.12 183 GLU A C 1
ATOM 1503 O O . GLU A 1 183 ? 14.587 3.788 -23.025 1.00 90.12 183 GLU A O 1
ATOM 1508 N N . SER A 1 184 ? 15.989 3.865 -21.273 1.00 89.56 184 SER A N 1
ATOM 1509 C CA . SER A 1 184 ? 16.403 2.460 -21.380 1.00 89.56 184 SER A CA 1
ATOM 1510 C C . SER A 1 184 ? 15.241 1.488 -21.140 1.00 89.56 184 SER A C 1
ATOM 1512 O O . SER A 1 184 ? 15.109 0.475 -21.829 1.00 89.56 184 SER A O 1
ATOM 1514 N N . PHE A 1 185 ? 14.361 1.801 -20.196 1.00 91.81 185 PHE A N 1
ATOM 1515 C CA . PHE A 1 185 ? 13.177 1.016 -19.884 1.00 91.81 185 PHE A CA 1
ATOM 1516 C C . PHE A 1 185 ? 12.198 1.013 -21.061 1.00 91.81 185 PHE A C 1
ATOM 1518 O O . PHE A 1 185 ? 11.804 -0.052 -21.537 1.00 91.81 185 PHE A O 1
ATOM 1525 N N . ASN A 1 186 ? 11.871 2.187 -21.597 1.00 89.69 186 ASN A N 1
ATOM 1526 C CA . ASN A 1 186 ? 10.942 2.307 -22.719 1.00 89.69 186 ASN A CA 1
ATOM 1527 C C . ASN A 1 186 ? 11.454 1.591 -23.980 1.00 89.69 186 ASN A C 1
ATOM 1529 O O . ASN A 1 186 ? 10.664 1.003 -24.717 1.00 89.69 186 ASN A O 1
ATOM 1533 N N . SER A 1 187 ? 12.772 1.577 -24.204 1.00 89.69 187 SER A N 1
ATOM 1534 C CA . SER A 1 187 ? 13.389 0.846 -25.320 1.00 89.69 187 SER A CA 1
ATOM 1535 C C . SER A 1 187 ? 13.500 -0.668 -25.090 1.00 89.69 187 SER A C 1
ATOM 1537 O O . SER A 1 187 ? 13.430 -1.432 -26.051 1.00 89.69 187 SER A O 1
ATOM 1539 N N . SER A 1 188 ? 13.621 -1.129 -23.841 1.00 88.31 188 SER A N 1
ATOM 1540 C CA . SER A 1 188 ? 13.764 -2.560 -23.513 1.00 88.31 188 SER A CA 1
ATOM 1541 C C . SER A 1 188 ? 12.445 -3.337 -23.546 1.00 88.31 188 SER A C 1
ATOM 1543 O O . SER A 1 188 ? 12.449 -4.556 -23.698 1.00 88.31 188 SER A O 1
ATOM 1545 N N . PHE A 1 189 ? 11.315 -2.645 -23.398 1.00 88.62 189 PHE A N 1
ATOM 1546 C CA . PHE A 1 189 ? 9.996 -3.257 -23.212 1.00 88.62 189 PHE A CA 1
ATOM 1547 C C . PHE A 1 189 ? 8.987 -2.845 -24.299 1.00 88.62 189 PHE A C 1
ATOM 1549 O O . PHE A 1 189 ? 7.774 -2.827 -24.067 1.00 88.62 189 PHE A O 1
ATOM 1556 N N . VAL A 1 190 ? 9.480 -2.531 -25.502 1.00 87.62 190 VAL A N 1
ATOM 1557 C CA . VAL A 1 190 ? 8.659 -2.153 -26.665 1.00 87.62 190 VAL A CA 1
ATOM 1558 C C . VAL A 1 190 ? 7.588 -3.211 -26.947 1.00 87.62 190 VAL A C 1
ATOM 1560 O O . VAL A 1 190 ? 7.866 -4.406 -26.992 1.00 87.62 190 VAL A O 1
ATOM 1563 N N . GLY A 1 191 ? 6.348 -2.761 -27.151 1.00 84.56 191 GLY A N 1
ATOM 1564 C CA . GLY A 1 191 ? 5.210 -3.641 -27.436 1.00 84.56 191 GLY A CA 1
ATOM 1565 C C . GLY A 1 191 ? 4.600 -4.316 -26.204 1.00 84.56 191 GLY A C 1
ATOM 1566 O O . GLY A 1 191 ? 3.631 -5.059 -26.344 1.00 84.56 191 GLY A O 1
ATOM 1567 N N . THR A 1 192 ? 5.116 -4.044 -25.003 1.00 87.69 192 THR A N 1
ATOM 1568 C CA . THR A 1 192 ? 4.482 -4.450 -23.742 1.00 87.69 192 THR A CA 1
ATOM 1569 C C . THR A 1 192 ? 3.775 -3.271 -23.075 1.00 87.69 192 THR A C 1
ATOM 1571 O O . THR A 1 192 ? 4.032 -2.107 -23.386 1.00 87.69 192 THR A O 1
ATOM 1574 N N . ARG A 1 193 ? 2.861 -3.561 -22.145 1.00 90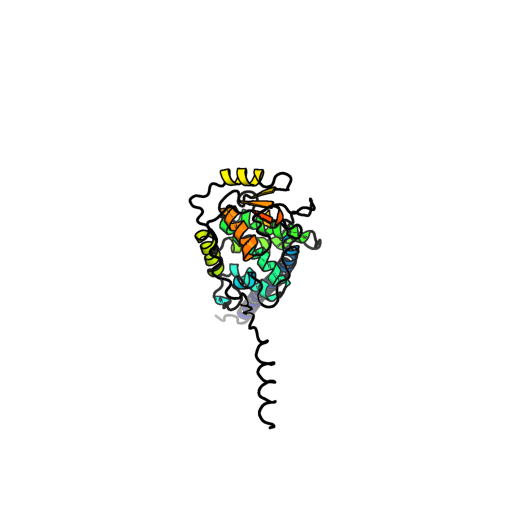.12 193 ARG A N 1
ATOM 1575 C CA . ARG A 1 193 ? 2.218 -2.531 -21.326 1.00 90.12 193 ARG A CA 1
ATOM 1576 C C . ARG A 1 193 ? 3.181 -2.087 -20.227 1.00 90.12 193 ARG A C 1
ATOM 1578 O O . ARG A 1 193 ? 3.373 -2.810 -19.249 1.00 90.12 193 ARG A O 1
ATOM 1585 N N . THR A 1 194 ? 3.753 -0.900 -20.373 1.00 92.50 194 THR A N 1
ATOM 1586 C CA . THR A 1 194 ? 4.685 -0.316 -19.405 1.00 92.50 194 THR A CA 1
ATOM 1587 C C . THR A 1 194 ? 4.061 0.851 -18.641 1.00 92.50 194 THR A C 1
ATOM 1589 O O . THR A 1 194 ? 3.183 1.548 -19.147 1.00 92.50 194 THR A O 1
ATOM 1592 N N . ILE A 1 195 ? 4.495 1.059 -17.396 1.00 93.88 195 ILE A N 1
ATOM 1593 C CA . ILE A 1 195 ? 4.093 2.196 -16.563 1.00 93.88 195 ILE A CA 1
ATOM 1594 C C . ILE A 1 195 ? 5.334 2.767 -15.879 1.00 93.88 195 ILE A C 1
ATOM 1596 O O . ILE A 1 195 ? 6.022 2.073 -15.130 1.00 93.88 195 ILE A O 1
ATOM 1600 N N . VAL A 1 196 ? 5.585 4.056 -16.081 1.00 95.12 196 VAL A N 1
ATOM 1601 C CA . VAL A 1 196 ? 6.572 4.804 -15.299 1.00 95.12 196 VAL A CA 1
ATOM 1602 C C . VAL A 1 196 ? 5.875 5.323 -14.044 1.00 95.12 196 VAL A C 1
ATOM 1604 O O . VAL A 1 196 ? 5.032 6.217 -14.094 1.00 95.12 196 VAL A O 1
ATOM 1607 N N . TYR A 1 197 ? 6.175 4.702 -12.909 1.00 95.62 197 TYR A N 1
ATOM 1608 C CA . TYR A 1 197 ? 5.490 4.943 -11.649 1.00 95.62 197 TYR A CA 1
ATOM 1609 C C . TYR A 1 197 ? 6.114 6.097 -10.874 1.00 95.62 197 TYR A C 1
ATOM 1611 O O . TYR A 1 197 ? 7.299 6.068 -10.540 1.00 95.62 197 TYR A O 1
ATOM 1619 N N . ASP A 1 198 ? 5.272 7.070 -10.530 1.00 95.19 198 ASP A N 1
ATOM 1620 C CA . ASP A 1 198 ? 5.581 8.156 -9.610 1.00 95.19 198 ASP A CA 1
ATOM 1621 C C . ASP A 1 198 ? 4.712 8.044 -8.351 1.00 95.19 198 ASP A C 1
ATOM 1623 O O . ASP A 1 198 ? 3.524 8.371 -8.368 1.00 95.19 198 ASP A O 1
ATOM 1627 N N . ALA A 1 199 ? 5.314 7.612 -7.245 1.00 92.44 199 ALA A N 1
ATOM 1628 C CA . ALA A 1 199 ? 4.645 7.474 -5.959 1.00 92.44 199 ALA A CA 1
ATOM 1629 C C . ALA A 1 199 ? 4.040 8.792 -5.462 1.00 92.44 199 ALA A C 1
ATOM 1631 O O . ALA A 1 199 ? 3.028 8.763 -4.771 1.00 92.44 199 ALA A O 1
ATOM 1632 N N . CYS A 1 200 ? 4.616 9.946 -5.810 1.00 91.50 200 CYS A N 1
ATOM 1633 C CA . CYS A 1 200 ? 4.088 11.240 -5.383 1.00 91.50 200 CYS A CA 1
ATOM 1634 C C . CYS A 1 200 ? 2.847 11.654 -6.185 1.00 91.50 200 CYS A C 1
ATOM 1636 O O . CYS A 1 200 ? 1.966 12.303 -5.627 1.00 91.50 200 CYS A O 1
ATOM 1638 N N . ALA A 1 201 ? 2.766 11.272 -7.464 1.00 92.06 201 ALA A N 1
ATOM 1639 C CA . ALA A 1 201 ? 1.649 11.627 -8.341 1.00 92.06 201 ALA A CA 1
ATOM 1640 C C . ALA A 1 201 ? 0.507 10.594 -8.318 1.00 92.06 201 ALA A C 1
ATOM 1642 O O . ALA A 1 201 ? -0.656 10.965 -8.442 1.00 92.06 201 ALA A O 1
ATOM 1643 N N . ALA A 1 202 ? 0.824 9.307 -8.147 1.00 91.12 202 ALA A N 1
ATOM 1644 C CA . ALA A 1 202 ? -0.127 8.201 -8.258 1.00 91.12 202 ALA A CA 1
ATOM 1645 C C . ALA A 1 202 ? 0.007 7.206 -7.090 1.00 91.12 202 ALA A C 1
ATOM 1647 O O . ALA A 1 202 ? 0.248 6.019 -7.285 1.00 91.12 202 ALA A O 1
ATOM 1648 N N . GLN A 1 203 ? -0.163 7.691 -5.859 1.00 91.31 203 GLN A N 1
ATOM 1649 C CA . GLN A 1 203 ? 0.102 6.963 -4.605 1.00 91.31 203 GLN A CA 1
ATOM 1650 C C . GLN A 1 203 ? -0.525 5.558 -4.507 1.00 91.31 203 GLN A C 1
ATOM 1652 O O . GLN A 1 203 ? 0.079 4.653 -3.936 1.00 91.31 203 GLN A O 1
ATOM 1657 N N . SER A 1 204 ? -1.730 5.359 -5.046 1.00 89.94 204 SER A N 1
ATOM 1658 C CA . SER A 1 204 ? -2.481 4.098 -4.964 1.00 89.94 204 SER A CA 1
ATOM 1659 C C . SER A 1 204 ? -2.242 3.139 -6.139 1.00 89.94 204 SER A C 1
ATOM 1661 O O . SER A 1 204 ? -2.764 2.026 -6.117 1.00 89.94 204 SER A O 1
ATOM 1663 N N . LEU A 1 205 ? -1.438 3.514 -7.143 1.00 92.44 205 LEU A N 1
ATOM 1664 C CA . LEU A 1 205 ? -1.280 2.748 -8.391 1.00 92.44 205 LEU A CA 1
ATOM 1665 C C . LEU A 1 205 ? -0.770 1.316 -8.175 1.00 92.44 205 LEU A C 1
ATOM 1667 O O . LEU A 1 205 ? -1.116 0.407 -8.921 1.00 92.44 205 LEU A O 1
ATOM 1671 N N . LEU A 1 206 ? 0.039 1.080 -7.143 1.00 91.50 206 LEU A N 1
ATOM 1672 C CA . LEU A 1 206 ? 0.535 -0.269 -6.845 1.00 91.50 206 LEU A CA 1
ATOM 1673 C C . LEU A 1 206 ? -0.493 -1.163 -6.132 1.00 91.50 206 LEU A C 1
ATOM 1675 O O . LEU A 1 206 ? -0.240 -2.360 -5.977 1.00 91.50 206 LEU A O 1
ATOM 1679 N N . LEU A 1 207 ? -1.611 -0.592 -5.673 1.00 89.50 207 LEU A N 1
ATOM 1680 C CA . LEU A 1 207 ? -2.695 -1.292 -4.975 1.00 89.50 207 LEU A CA 1
ATOM 1681 C C . LEU A 1 207 ? -3.895 -1.584 -5.883 1.00 89.50 207 LEU A C 1
ATOM 1683 O O . LEU A 1 207 ? -4.642 -2.520 -5.619 1.00 89.50 207 LEU A O 1
ATOM 1687 N N . THR A 1 208 ? -4.079 -0.829 -6.960 1.00 85.88 208 THR A N 1
ATOM 1688 C CA . THR A 1 208 ? -5.098 -1.131 -7.977 1.00 85.88 208 THR A CA 1
ATOM 1689 C C . THR A 1 208 ? -4.819 -2.479 -8.633 1.00 85.88 208 THR A C 1
ATOM 1691 O O . THR A 1 208 ? -3.665 -2.752 -8.980 1.00 85.88 208 THR A O 1
ATOM 1694 N N . ASP A 1 209 ? -5.858 -3.282 -8.869 1.00 75.69 209 ASP A N 1
ATOM 1695 C CA . ASP A 1 209 ? -5.728 -4.423 -9.771 1.00 75.69 209 ASP A CA 1
ATOM 1696 C C . ASP A 1 209 ? -5.624 -3.918 -11.209 1.00 75.69 209 ASP A C 1
ATOM 1698 O O . ASP A 1 209 ? -6.597 -3.519 -11.847 1.00 75.69 209 ASP A O 1
ATOM 1702 N N . GLN A 1 210 ? -4.398 -3.922 -11.716 1.00 71.00 210 GLN A N 1
ATOM 1703 C CA . GLN A 1 210 ? -4.096 -3.422 -13.046 1.00 71.00 210 GLN A CA 1
ATOM 1704 C C . GLN A 1 210 ? -4.654 -4.326 -14.155 1.00 71.00 210 GLN A C 1
ATOM 1706 O O . GLN A 1 210 ? -4.629 -3.918 -15.316 1.00 71.00 210 GLN A O 1
ATOM 1711 N N . LYS A 1 211 ? -5.163 -5.526 -13.841 1.00 67.56 211 LYS A N 1
ATOM 1712 C CA . LYS A 1 211 ? -5.722 -6.461 -14.828 1.00 67.56 211 LYS A CA 1
ATOM 1713 C C . LYS A 1 211 ? -7.195 -6.260 -15.146 1.00 67.56 211 LYS A C 1
ATOM 1715 O O . LYS A 1 211 ? -7.662 -6.846 -16.119 1.00 67.56 211 LYS A O 1
ATOM 1720 N N . ALA A 1 212 ? -7.915 -5.453 -14.367 1.00 64.06 212 ALA A N 1
ATOM 1721 C CA . ALA A 1 212 ? -9.356 -5.277 -14.540 1.00 64.06 212 ALA A CA 1
ATOM 1722 C C . ALA A 1 212 ? -9.739 -4.809 -15.962 1.00 64.06 212 ALA A C 1
ATOM 1724 O O . ALA A 1 212 ? -10.788 -5.187 -16.475 1.00 64.06 212 ALA A O 1
ATOM 1725 N N . GLU A 1 213 ? -8.865 -4.044 -16.625 1.00 61.88 213 GLU A N 1
ATOM 1726 C CA . GLU A 1 213 ? -9.120 -3.481 -17.961 1.00 61.88 213 GLU A CA 1
ATOM 1727 C C . GLU A 1 213 ? -8.346 -4.177 -19.092 1.00 61.88 213 GLU A C 1
ATOM 1729 O O . GLU A 1 213 ? -8.789 -4.187 -20.239 1.00 61.88 213 GLU A O 1
ATOM 1734 N N . VAL A 1 214 ? -7.178 -4.758 -18.794 1.00 71.25 214 VAL A N 1
ATOM 1735 C CA . VAL A 1 214 ? -6.293 -5.377 -19.791 1.00 71.25 214 VAL A CA 1
ATOM 1736 C C . VAL A 1 214 ? -5.727 -6.675 -19.214 1.00 71.25 214 VAL A C 1
ATOM 1738 O O . VAL A 1 214 ? -5.094 -6.630 -18.160 1.00 71.25 214 VAL A O 1
ATOM 1741 N N . PRO A 1 215 ? -5.861 -7.825 -19.904 1.00 71.56 215 PRO A N 1
ATOM 1742 C CA . PRO A 1 215 ? -5.468 -9.129 -19.359 1.00 71.56 215 PRO A CA 1
ATOM 1743 C C . PRO A 1 215 ? -3.957 -9.284 -19.120 1.00 71.56 215 PRO A C 1
ATOM 1745 O O . PRO A 1 215 ? -3.539 -10.211 -18.430 1.00 71.56 215 PRO A O 1
ATOM 1748 N N . MET A 1 216 ? -3.130 -8.388 -19.667 1.00 81.12 216 MET A N 1
ATOM 1749 C CA . MET A 1 216 ? -1.686 -8.374 -19.438 1.00 81.12 216 MET A CA 1
ATOM 1750 C C . MET A 1 216 ? -1.317 -7.491 -18.245 1.00 81.12 216 MET A C 1
ATOM 1752 O O . MET A 1 216 ? -1.625 -6.292 -18.214 1.00 81.12 216 MET A O 1
ATOM 1756 N N . SER A 1 217 ? -0.588 -8.078 -17.291 1.00 85.88 217 SER A N 1
ATOM 1757 C CA . SER A 1 217 ? -0.054 -7.345 -16.143 1.00 85.88 217 SER A CA 1
ATOM 1758 C C . SER A 1 217 ? 1.006 -6.336 -16.609 1.00 85.88 217 SER A C 1
ATOM 1760 O O . SER A 1 217 ? 1.868 -6.680 -17.427 1.00 85.88 217 SER A O 1
ATOM 1762 N N . PRO A 1 218 ? 0.977 -5.080 -16.133 1.00 91.88 218 PRO A N 1
ATOM 1763 C CA . PRO A 1 218 ? 1.934 -4.086 -16.584 1.00 91.88 218 PRO A CA 1
ATOM 1764 C C . PRO A 1 218 ? 3.329 -4.361 -16.020 1.00 91.88 218 PRO A C 1
ATOM 1766 O O . PRO A 1 218 ? 3.489 -4.942 -14.939 1.00 91.88 218 PRO A O 1
ATOM 1769 N N . ILE A 1 219 ? 4.337 -3.888 -16.746 1.00 93.94 219 ILE A N 1
ATOM 1770 C CA . ILE A 1 219 ? 5.703 -3.761 -16.251 1.00 93.94 219 ILE A CA 1
ATOM 1771 C C . ILE A 1 219 ? 5.881 -2.329 -15.756 1.00 93.94 219 ILE A C 1
ATOM 1773 O O . ILE A 1 219 ? 5.643 -1.371 -16.485 1.00 93.94 219 ILE A O 1
ATOM 1777 N N . ILE A 1 220 ? 6.276 -2.182 -14.502 1.00 95.31 220 ILE A N 1
ATOM 1778 C CA . ILE A 1 220 ? 6.356 -0.913 -13.798 1.00 95.31 220 ILE A CA 1
ATOM 1779 C C . ILE A 1 220 ? 7.816 -0.587 -13.505 1.00 95.31 220 ILE A C 1
ATOM 1781 O O . ILE A 1 220 ? 8.552 -1.419 -12.975 1.00 95.31 220 ILE A O 1
ATOM 1785 N N . ALA A 1 221 ? 8.219 0.640 -13.802 1.00 94.88 221 ALA A N 1
ATOM 1786 C CA . ALA A 1 221 ? 9.545 1.162 -13.504 1.00 94.88 221 ALA A CA 1
ATOM 1787 C C . ALA A 1 221 ? 9.440 2.388 -12.583 1.00 94.88 221 ALA A C 1
ATOM 1789 O O . ALA A 1 221 ? 8.486 3.159 -12.703 1.00 94.88 221 ALA A O 1
ATOM 1790 N N . PRO A 1 222 ? 10.372 2.599 -11.639 1.00 94.38 222 PRO A N 1
ATOM 1791 C CA . PRO A 1 222 ? 10.354 3.790 -10.797 1.00 94.38 222 PRO A CA 1
ATOM 1792 C C . PRO A 1 222 ? 10.759 5.050 -11.568 1.00 94.38 222 PRO A C 1
ATOM 1794 O O . PRO A 1 222 ? 11.811 5.063 -12.197 1.00 94.38 222 PRO A O 1
ATOM 1797 N N . LYS A 1 223 ? 9.995 6.136 -11.409 1.00 93.25 223 LYS A N 1
ATOM 1798 C CA . LYS A 1 223 ? 10.336 7.475 -11.925 1.00 93.25 223 LYS A CA 1
ATOM 1799 C C . LYS A 1 223 ? 11.339 8.231 -11.055 1.00 93.25 223 LYS A C 1
ATOM 1801 O O . LYS A 1 223 ? 12.044 9.121 -11.506 1.00 93.25 223 LYS A O 1
ATOM 1806 N N . ASN A 1 224 ? 11.331 7.950 -9.757 1.00 90.75 224 ASN A N 1
ATOM 1807 C CA . ASN A 1 224 ? 12.109 8.683 -8.765 1.00 90.75 224 ASN A CA 1
ATOM 1808 C C . ASN A 1 224 ? 12.405 7.806 -7.542 1.00 90.75 224 ASN A C 1
ATOM 1810 O O . ASN A 1 224 ? 11.913 6.680 -7.416 1.00 90.75 224 ASN A O 1
ATOM 1814 N N . LEU A 1 225 ? 13.208 8.331 -6.615 1.00 88.31 225 LEU A N 1
ATOM 1815 C CA . LEU A 1 225 ? 13.645 7.595 -5.429 1.00 88.31 225 LEU A CA 1
ATOM 1816 C C . LEU A 1 225 ? 12.484 7.100 -4.538 1.00 88.31 225 LEU A C 1
ATOM 1818 O O . LEU A 1 225 ? 12.489 5.912 -4.207 1.00 88.31 225 LEU A O 1
ATOM 1822 N N . PRO A 1 226 ? 11.476 7.921 -4.175 1.00 90.88 226 PRO A N 1
ATOM 1823 C CA . PRO A 1 226 ? 10.297 7.426 -3.457 1.00 90.88 226 PRO A CA 1
ATOM 1824 C C . PRO A 1 226 ? 9.616 6.246 -4.162 1.00 90.88 226 PRO A C 1
ATOM 1826 O O . PRO A 1 226 ? 9.258 5.253 -3.524 1.00 90.88 226 PRO A O 1
ATOM 1829 N N . SER A 1 227 ? 9.498 6.314 -5.489 1.00 93.75 227 SER A N 1
ATOM 1830 C CA . SER A 1 227 ? 8.901 5.252 -6.307 1.00 93.75 227 SER A CA 1
ATOM 1831 C C . SER A 1 227 ? 9.733 3.976 -6.289 1.00 93.75 227 SER A C 1
ATOM 1833 O O . SER A 1 227 ? 9.184 2.887 -6.141 1.00 93.75 227 SER A O 1
ATOM 1835 N N . HIS A 1 228 ? 11.058 4.106 -6.366 1.00 91.75 228 HIS A N 1
ATOM 1836 C CA . HIS A 1 228 ? 11.993 2.985 -6.289 1.00 91.75 228 HIS A CA 1
ATOM 1837 C C . HIS A 1 228 ? 11.883 2.244 -4.953 1.00 91.75 228 HIS A C 1
ATOM 1839 O O . HIS A 1 228 ? 11.709 1.026 -4.933 1.00 91.75 228 HIS A O 1
ATOM 1845 N N . LEU A 1 229 ? 11.916 2.977 -3.837 1.00 90.25 229 LEU A N 1
ATOM 1846 C CA . LEU A 1 229 ? 11.814 2.394 -2.497 1.00 90.25 229 LEU A CA 1
ATOM 1847 C C . LEU A 1 229 ? 10.451 1.740 -2.260 1.00 90.25 229 LEU A C 1
ATOM 1849 O O . LEU A 1 229 ? 10.378 0.639 -1.711 1.00 90.25 229 LEU A O 1
ATOM 1853 N N . THR A 1 230 ? 9.378 2.384 -2.723 1.00 92.94 230 THR A N 1
ATOM 1854 C CA . THR A 1 230 ? 8.025 1.825 -2.629 1.00 92.94 230 THR A CA 1
ATOM 1855 C C . THR A 1 230 ? 7.919 0.527 -3.436 1.00 92.94 230 THR A C 1
ATOM 1857 O O . THR A 1 230 ? 7.458 -0.485 -2.909 1.00 92.94 230 THR A O 1
ATOM 1860 N N . LEU A 1 231 ? 8.417 0.500 -4.679 1.00 92.81 231 LEU A N 1
ATOM 1861 C CA . LEU A 1 231 ? 8.433 -0.711 -5.507 1.00 92.81 231 LEU A CA 1
ATOM 1862 C C . LEU A 1 231 ? 9.246 -1.842 -4.865 1.00 92.81 231 LEU A C 1
ATOM 1864 O O . LEU A 1 231 ? 8.775 -2.982 -4.836 1.00 92.81 231 LEU A O 1
ATOM 1868 N N . LEU A 1 232 ? 10.432 -1.555 -4.316 1.00 90.12 232 LEU A N 1
ATOM 1869 C CA . LEU A 1 232 ? 11.240 -2.554 -3.602 1.00 90.12 232 LEU A CA 1
ATOM 1870 C C . LEU A 1 232 ? 10.465 -3.151 -2.427 1.00 90.12 232 LEU A C 1
ATOM 1872 O O . LEU A 1 232 ? 10.438 -4.367 -2.247 1.00 90.12 232 LEU A O 1
ATOM 1876 N N . TRP A 1 233 ? 9.776 -2.317 -1.648 1.00 89.38 233 TRP A N 1
ATOM 1877 C CA . TRP A 1 233 ? 8.986 -2.802 -0.521 1.00 89.38 233 TRP A CA 1
ATOM 1878 C C . TRP A 1 233 ? 7.853 -3.734 -0.966 1.00 89.38 233 TRP A C 1
ATOM 1880 O O . TRP A 1 233 ? 7.678 -4.832 -0.425 1.00 89.38 233 T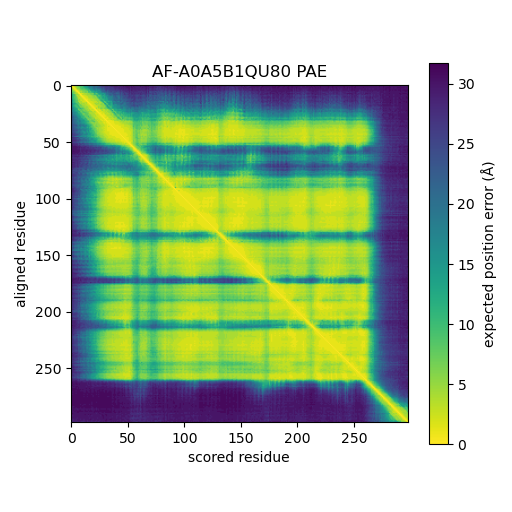RP A O 1
ATOM 1890 N N . PHE A 1 234 ? 7.098 -3.320 -1.983 1.00 90.38 234 PHE A N 1
ATOM 1891 C CA . PHE A 1 234 ? 5.946 -4.068 -2.479 1.00 90.38 234 PHE A CA 1
ATOM 1892 C C . PHE A 1 234 ? 6.341 -5.396 -3.134 1.00 90.38 234 PHE A C 1
ATOM 1894 O O . PHE A 1 234 ? 5.621 -6.387 -2.993 1.00 90.38 234 PHE A O 1
ATOM 1901 N N . THR A 1 235 ? 7.484 -5.432 -3.816 1.00 88.75 235 THR A N 1
ATOM 1902 C CA . THR A 1 235 ? 7.985 -6.637 -4.491 1.00 88.75 235 THR A CA 1
ATOM 1903 C C . THR A 1 235 ? 8.705 -7.579 -3.537 1.00 88.75 235 THR A C 1
ATOM 1905 O O . THR A 1 235 ? 8.390 -8.766 -3.489 1.00 88.75 235 THR A O 1
ATOM 1908 N N . GLU A 1 236 ? 9.646 -7.075 -2.740 1.00 84.88 236 GLU A N 1
ATOM 1909 C CA . GLU A 1 236 ? 10.525 -7.928 -1.941 1.00 84.88 236 GLU A CA 1
ATOM 1910 C C . GLU A 1 236 ? 9.958 -8.286 -0.571 1.00 84.88 236 GLU A C 1
ATOM 1912 O O . GLU A 1 236 ? 10.287 -9.343 -0.027 1.00 84.88 236 GLU A O 1
ATOM 1917 N N . LYS A 1 237 ? 9.168 -7.391 0.034 1.00 84.38 237 LYS A N 1
ATOM 1918 C CA . LYS A 1 237 ? 8.719 -7.545 1.427 1.00 84.38 237 LYS A CA 1
ATOM 1919 C C . LYS A 1 237 ? 7.243 -7.919 1.514 1.00 84.38 237 LYS A C 1
ATOM 1921 O O . LYS A 1 237 ? 6.896 -8.790 2.311 1.00 84.38 237 LYS A O 1
ATOM 1926 N N . LEU A 1 238 ? 6.388 -7.313 0.684 1.00 83.50 238 LEU A N 1
ATOM 1927 C CA . LEU A 1 238 ? 4.941 -7.584 0.680 1.00 83.50 238 LEU A CA 1
ATOM 1928 C C . LEU A 1 238 ? 4.503 -8.638 -0.344 1.00 83.50 238 LEU A C 1
ATOM 1930 O O . LEU A 1 238 ? 3.424 -9.201 -0.194 1.00 83.50 238 LEU A O 1
ATOM 1934 N N . SER A 1 239 ? 5.338 -8.951 -1.341 1.00 82.19 239 SER A N 1
ATOM 1935 C CA . SER A 1 239 ? 5.026 -9.926 -2.402 1.00 82.19 239 SER A CA 1
ATOM 1936 C C . SER A 1 239 ? 3.754 -9.609 -3.214 1.00 82.19 239 SER A C 1
ATOM 1938 O O . SER A 1 239 ? 3.125 -10.537 -3.730 1.00 82.19 239 SER A O 1
ATOM 1940 N N . ILE A 1 240 ? 3.384 -8.325 -3.322 1.00 86.50 240 ILE A N 1
ATOM 1941 C CA . ILE A 1 240 ? 2.249 -7.837 -4.131 1.00 86.50 240 ILE A CA 1
ATOM 1942 C C . ILE A 1 240 ? 2.632 -7.835 -5.617 1.00 86.50 240 ILE A C 1
ATOM 1944 O O . ILE A 1 240 ? 1.919 -8.389 -6.453 1.00 86.50 240 ILE A O 1
ATOM 1948 N N . GLY A 1 241 ? 3.792 -7.259 -5.932 1.00 88.75 241 GLY A N 1
ATOM 1949 C CA . GLY A 1 241 ? 4.387 -7.303 -7.266 1.00 88.75 241 GLY A CA 1
ATOM 1950 C C . GLY A 1 241 ? 5.504 -8.338 -7.380 1.00 88.75 241 GLY A C 1
ATOM 1951 O O . GLY A 1 241 ? 5.937 -8.926 -6.384 1.00 88.75 241 GLY A O 1
ATOM 1952 N N . LYS A 1 242 ? 6.015 -8.534 -8.597 1.00 89.81 242 LYS A N 1
ATOM 1953 C CA . LYS A 1 242 ? 7.172 -9.403 -8.873 1.00 89.81 242 LYS A CA 1
ATOM 1954 C C . LYS A 1 242 ? 8.294 -8.618 -9.536 1.00 89.81 242 LYS A C 1
ATOM 1956 O O . LYS A 1 242 ? 8.053 -7.907 -10.497 1.00 89.81 242 LYS A O 1
ATOM 1961 N N . ARG A 1 243 ? 9.528 -8.786 -9.060 1.00 91.44 243 ARG A N 1
ATOM 1962 C CA . ARG A 1 243 ? 10.718 -8.286 -9.759 1.00 91.44 243 ARG A CA 1
ATOM 1963 C C . ARG A 1 243 ? 10.983 -9.103 -11.023 1.00 91.44 243 ARG A C 1
ATOM 1965 O O . ARG A 1 243 ? 10.989 -10.332 -10.955 1.00 91.44 243 ARG A O 1
ATOM 1972 N N . ILE A 1 244 ? 11.267 -8.412 -12.116 1.00 91.81 244 ILE A N 1
ATOM 1973 C CA . ILE A 1 244 ? 11.761 -8.990 -13.362 1.00 91.81 244 ILE A CA 1
ATOM 1974 C C . ILE A 1 244 ? 13.082 -8.325 -13.738 1.00 91.81 244 ILE A C 1
ATOM 1976 O O . ILE A 1 244 ? 13.272 -7.137 -13.469 1.00 91.81 244 ILE A O 1
ATOM 1980 N N . ASP A 1 245 ? 13.985 -9.088 -14.348 1.00 87.06 245 ASP A N 1
ATOM 1981 C CA . ASP A 1 245 ? 15.243 -8.553 -14.870 1.00 87.06 245 ASP A CA 1
ATOM 1982 C C . ASP A 1 245 ? 15.211 -8.491 -16.410 1.00 87.06 245 ASP A C 1
ATOM 1984 O O . ASP A 1 245 ? 16.002 -7.765 -17.013 1.00 87.06 245 ASP A O 1
ATOM 1988 N N . ARG A 1 246 ? 14.299 -9.235 -17.055 1.00 87.00 246 ARG A N 1
ATOM 1989 C CA . ARG A 1 246 ? 14.085 -9.252 -18.511 1.00 87.00 246 ARG A CA 1
ATOM 1990 C C . ARG A 1 246 ? 12.612 -9.459 -18.870 1.00 87.00 246 ARG A C 1
ATOM 1992 O O . ARG A 1 246 ? 11.802 -9.807 -18.013 1.00 87.00 246 ARG A O 1
ATOM 1999 N N . VAL A 1 247 ? 12.271 -9.275 -20.147 1.00 86.50 247 VAL A N 1
ATOM 2000 C CA . VAL A 1 247 ? 10.905 -9.470 -20.674 1.00 86.50 247 VAL A CA 1
ATOM 2001 C C . VAL A 1 247 ? 10.421 -10.903 -20.451 1.00 86.50 247 VAL A C 1
ATOM 2003 O O . VAL A 1 247 ? 9.260 -11.116 -20.120 1.00 86.50 247 VAL A O 1
ATOM 2006 N N . GLU A 1 248 ? 11.307 -11.892 -20.567 1.00 88.69 248 GLU A N 1
ATOM 2007 C CA . GLU A 1 248 ? 10.955 -13.311 -20.436 1.00 88.69 248 GLU A CA 1
ATOM 2008 C C . GLU A 1 248 ? 10.563 -13.703 -19.004 1.00 88.69 248 GLU A C 1
ATOM 2010 O O . GLU A 1 248 ? 9.898 -14.716 -18.800 1.00 88.69 248 GLU A O 1
ATOM 2015 N N . ASP A 1 249 ? 10.942 -12.896 -18.007 1.00 88.88 249 ASP A N 1
ATOM 2016 C CA . ASP A 1 249 ? 10.571 -13.118 -16.607 1.00 88.88 249 ASP A CA 1
ATOM 2017 C C . ASP A 1 249 ? 9.142 -12.634 -16.289 1.00 88.88 249 ASP A C 1
ATOM 2019 O O . ASP A 1 249 ? 8.673 -12.807 -15.151 1.00 88.88 249 ASP A O 1
ATOM 2023 N N . HIS A 1 250 ? 8.465 -12.006 -17.262 1.00 89.50 250 HIS A N 1
ATOM 2024 C CA . HIS A 1 250 ? 7.123 -11.444 -17.120 1.00 89.50 250 HIS A CA 1
ATOM 2025 C C . HIS A 1 250 ? 6.129 -12.477 -16.591 1.00 89.50 250 HIS A C 1
ATOM 2027 O O . HIS A 1 250 ? 6.077 -13.625 -17.029 1.00 89.50 250 HIS A O 1
ATOM 2033 N N . ASP A 1 251 ? 5.349 -12.059 -15.599 1.00 87.75 251 ASP A N 1
ATOM 2034 C CA . ASP A 1 251 ? 4.400 -12.918 -14.907 1.00 87.75 251 ASP A CA 1
ATOM 2035 C C . ASP A 1 251 ? 2.996 -12.332 -15.002 1.00 87.75 251 ASP A C 1
ATOM 2037 O O . ASP A 1 251 ? 2.655 -11.340 -14.342 1.00 87.75 251 ASP A O 1
ATOM 2041 N N . ASN A 1 252 ? 2.181 -12.962 -15.844 1.00 86.44 252 ASN A N 1
ATOM 2042 C CA . ASN A 1 252 ? 0.782 -12.604 -16.018 1.00 86.44 252 ASN A CA 1
ATOM 2043 C C . ASN A 1 252 ? -0.098 -13.069 -14.862 1.00 86.44 252 ASN A C 1
ATOM 2045 O O . ASN A 1 252 ? -1.247 -12.661 -14.832 1.00 86.44 252 ASN A O 1
ATOM 2049 N N . ASP A 1 253 ? 0.394 -13.821 -13.873 1.00 84.19 253 ASP A N 1
ATOM 2050 C CA . ASP A 1 253 ? -0.384 -14.193 -12.683 1.00 84.19 253 ASP A CA 1
ATOM 2051 C C . ASP A 1 253 ? -0.235 -13.169 -11.550 1.00 84.19 253 ASP A C 1
ATOM 2053 O O . ASP A 1 253 ? -0.933 -13.243 -10.538 1.00 84.19 253 ASP A O 1
ATOM 2057 N N . ARG A 1 254 ? 0.621 -12.157 -11.727 1.00 84.75 254 ARG A N 1
ATOM 2058 C CA . ARG A 1 254 ? 0.865 -11.086 -10.750 1.00 84.75 254 ARG A CA 1
ATOM 2059 C C . ARG A 1 254 ? 0.053 -9.834 -11.032 1.00 84.75 254 ARG A C 1
ATOM 2061 O O . ARG A 1 254 ? -0.327 -9.600 -12.171 1.00 84.75 254 ARG A O 1
ATOM 2068 N N . CYS A 1 255 ? -0.184 -9.027 -9.995 1.00 84.56 255 CYS A N 1
ATOM 2069 C CA . CYS A 1 255 ? -0.872 -7.739 -10.132 1.00 84.56 255 CYS A CA 1
ATOM 2070 C C . CYS A 1 255 ? -0.099 -6.821 -11.096 1.00 84.56 255 CYS A C 1
ATOM 2072 O O . CYS A 1 255 ? -0.661 -6.216 -12.003 1.00 84.56 255 CYS A O 1
ATOM 2074 N N . TRP A 1 256 ? 1.224 -6.799 -10.942 1.00 92.12 256 TRP A N 1
ATOM 2075 C CA . TRP A 1 256 ? 2.158 -6.087 -11.803 1.00 92.12 256 TRP A CA 1
ATOM 2076 C C . TRP A 1 256 ? 3.573 -6.650 -11.626 1.00 92.12 256 TRP A C 1
ATOM 2078 O O . TRP A 1 256 ? 3.890 -7.319 -10.632 1.00 92.12 256 TRP A O 1
ATOM 2088 N N . ASN A 1 257 ? 4.435 -6.366 -12.597 1.00 93.31 257 ASN A N 1
ATOM 2089 C CA . ASN A 1 257 ? 5.853 -6.707 -12.576 1.00 93.31 257 ASN A CA 1
ATOM 2090 C C . ASN A 1 257 ? 6.676 -5.428 -12.398 1.00 93.31 257 ASN A C 1
ATOM 2092 O O . ASN A 1 257 ? 6.292 -4.392 -12.917 1.00 93.31 257 ASN A O 1
ATOM 2096 N N . ALA A 1 258 ? 7.788 -5.471 -11.671 1.00 93.94 258 ALA A N 1
ATOM 2097 C CA . ALA A 1 258 ? 8.702 -4.347 -11.516 1.00 93.94 258 ALA A CA 1
ATOM 2098 C C . ALA A 1 258 ? 10.010 -4.604 -12.235 1.00 93.94 258 ALA A C 1
ATOM 2100 O O . ALA A 1 258 ? 10.673 -5.613 -11.980 1.00 93.94 258 ALA A O 1
ATOM 2101 N N . PHE A 1 259 ? 10.410 -3.627 -13.033 1.00 93.56 259 PHE A N 1
ATOM 2102 C CA . PHE A 1 259 ? 11.753 -3.522 -13.556 1.00 93.56 259 PHE A CA 1
ATOM 2103 C C . PHE A 1 259 ? 12.512 -2.481 -12.737 1.00 93.56 259 PHE A C 1
ATOM 2105 O O . PHE A 1 259 ? 12.091 -1.329 -12.611 1.00 93.56 259 PHE A O 1
ATOM 2112 N N . PHE A 1 260 ? 13.615 -2.906 -12.131 1.00 89.44 260 PHE A N 1
ATOM 2113 C CA . PHE A 1 260 ? 14.462 -2.020 -11.346 1.00 89.44 260 PHE A CA 1
ATOM 2114 C C . PHE A 1 260 ? 15.683 -1.616 -12.151 1.00 89.44 260 PHE A C 1
ATOM 2116 O O . PHE A 1 260 ? 16.179 -2.406 -12.956 1.00 89.44 260 PHE A O 1
ATOM 2123 N N . PRO A 1 261 ? 16.229 -0.429 -11.875 1.00 83.25 261 PRO A N 1
ATOM 2124 C CA . PRO A 1 261 ? 17.524 -0.094 -12.413 1.00 83.25 261 PRO A CA 1
ATOM 2125 C C . PRO A 1 261 ? 18.607 -1.081 -11.987 1.00 83.25 261 PRO A C 1
ATOM 2127 O O . PRO A 1 261 ? 18.520 -1.655 -10.892 1.00 83.25 261 PRO A O 1
ATOM 2130 N N . PRO A 1 262 ? 19.635 -1.275 -12.831 1.00 71.12 262 PRO A N 1
ATOM 2131 C CA . PRO A 1 262 ? 20.772 -2.111 -12.490 1.00 71.12 262 PRO A CA 1
ATOM 2132 C C . PRO A 1 262 ? 21.463 -1.525 -11.254 1.00 71.12 262 PRO A C 1
ATOM 2134 O O . PRO A 1 262 ? 22.131 -0.496 -11.311 1.00 71.12 262 PRO A O 1
ATOM 2137 N N . GLY A 1 263 ? 21.256 -2.168 -10.107 1.00 60.56 263 GLY A N 1
ATOM 2138 C CA . GLY A 1 263 ? 22.007 -1.881 -8.892 1.00 60.56 263 GLY A CA 1
ATOM 2139 C C . GLY A 1 263 ? 23.378 -2.561 -8.929 1.00 60.56 263 GLY A C 1
ATOM 2140 O O . GLY A 1 263 ? 23.586 -3.485 -9.725 1.00 60.56 263 GLY A O 1
ATOM 2141 N N . PRO A 1 264 ? 24.314 -2.176 -8.042 1.00 44.81 264 PRO A N 1
ATOM 2142 C CA . PRO A 1 264 ? 25.459 -3.033 -7.767 1.00 44.81 264 PRO A CA 1
ATOM 2143 C C . PRO A 1 264 ? 24.945 -4.433 -7.383 1.00 44.81 264 PRO A C 1
ATOM 2145 O O . PRO A 1 264 ? 23.878 -4.547 -6.770 1.00 44.81 264 PRO A O 1
ATOM 2148 N N . PRO A 1 265 ? 25.652 -5.510 -7.766 1.00 37.53 265 PRO A N 1
ATOM 2149 C CA . PRO A 1 265 ? 25.183 -6.867 -7.539 1.00 37.53 265 PRO A CA 1
ATOM 2150 C C . PRO A 1 265 ? 24.856 -7.055 -6.059 1.00 37.53 265 PRO A C 1
ATOM 2152 O O . PRO A 1 265 ? 25.717 -6.888 -5.194 1.00 37.53 265 PRO A O 1
ATOM 2155 N N . LEU A 1 266 ? 23.600 -7.408 -5.774 1.00 46.47 266 LEU A N 1
ATOM 2156 C CA . LEU A 1 266 ? 23.188 -7.848 -4.449 1.00 46.47 266 LEU A CA 1
ATOM 2157 C C . LEU A 1 266 ? 24.134 -8.977 -4.046 1.00 46.47 266 LEU A C 1
ATOM 2159 O O . LEU A 1 266 ? 24.151 -10.034 -4.684 1.00 46.47 266 LEU A O 1
ATOM 2163 N N . ASN A 1 267 ? 24.901 -8.775 -2.976 1.00 39.31 267 ASN A N 1
ATOM 2164 C CA . ASN A 1 267 ? 25.537 -9.881 -2.284 1.00 39.31 267 ASN A CA 1
ATOM 2165 C C . ASN A 1 267 ? 24.407 -10.793 -1.793 1.00 39.31 267 ASN A C 1
ATOM 2167 O O . ASN A 1 267 ? 23.901 -10.645 -0.685 1.00 39.31 267 ASN A O 1
ATOM 2171 N N . ARG A 1 268 ? 24.018 -11.782 -2.608 1.00 41.28 268 ARG A N 1
ATOM 2172 C CA . ARG A 1 268 ? 23.169 -12.919 -2.218 1.00 41.28 268 ARG A CA 1
ATOM 2173 C C . ARG A 1 268 ? 23.925 -13.844 -1.247 1.00 41.28 268 ARG A C 1
ATOM 2175 O O . ARG A 1 268 ? 23.841 -15.064 -1.331 1.00 41.28 268 ARG A O 1
ATOM 2182 N N . ALA A 1 269 ? 24.668 -13.279 -0.302 1.00 36.88 269 ALA A N 1
ATOM 2183 C CA . ALA A 1 269 ? 25.295 -13.970 0.807 1.00 36.88 269 ALA A CA 1
ATOM 2184 C C . ALA A 1 269 ? 24.327 -13.921 1.997 1.00 36.88 269 ALA A C 1
ATOM 2186 O O . ALA A 1 269 ? 24.466 -13.105 2.900 1.00 36.88 269 ALA A O 1
ATOM 2187 N N . GLY A 1 270 ? 23.299 -14.776 1.983 1.00 32.06 270 GLY A N 1
ATOM 2188 C CA . GLY A 1 270 ? 22.331 -14.790 3.086 1.00 32.06 270 GLY A CA 1
ATOM 2189 C C . GLY A 1 270 ? 21.252 -15.868 3.076 1.00 32.06 270 GLY A C 1
ATOM 2190 O O . GLY A 1 270 ? 20.692 -16.151 4.130 1.00 32.06 270 GLY A O 1
ATOM 2191 N N . SER A 1 271 ? 20.997 -16.556 1.957 1.00 30.62 271 SER A N 1
ATOM 2192 C CA . SER A 1 271 ? 20.165 -17.771 1.968 1.00 30.62 271 SER A CA 1
ATOM 2193 C C . SER A 1 271 ? 20.979 -18.982 2.448 1.00 30.62 271 SER A C 1
ATOM 2195 O O . SER A 1 271 ? 21.188 -19.951 1.720 1.00 30.62 271 SER A O 1
ATOM 2197 N N . LYS A 1 272 ? 21.424 -18.961 3.710 1.00 36.66 272 LYS A N 1
ATOM 2198 C CA . LYS A 1 272 ? 21.850 -20.172 4.437 1.00 36.66 272 LYS A CA 1
ATOM 2199 C C . LYS A 1 272 ? 20.634 -20.929 4.986 1.00 36.66 272 LYS A C 1
ATOM 2201 O O . LYS A 1 272 ? 20.585 -21.263 6.155 1.00 36.66 272 LYS A O 1
ATOM 2206 N N . TYR A 1 273 ? 19.663 -21.198 4.121 1.00 34.53 273 TYR A N 1
ATOM 2207 C CA . TYR A 1 273 ? 18.785 -22.369 4.206 1.00 34.53 273 TYR A CA 1
ATOM 2208 C C . TYR A 1 273 ? 18.534 -22.909 2.792 1.00 34.53 273 TYR A C 1
ATOM 2210 O O . TYR A 1 273 ? 17.459 -23.389 2.457 1.00 34.53 273 TYR A O 1
ATOM 2218 N N . GLY A 1 274 ? 19.560 -22.849 1.937 1.00 27.77 274 GLY A N 1
ATOM 2219 C CA . GLY A 1 274 ? 19.709 -23.871 0.918 1.00 27.77 274 GLY A CA 1
ATOM 2220 C C . GLY A 1 274 ? 20.062 -25.155 1.649 1.00 27.77 274 GLY A C 1
ATOM 2221 O O . GLY A 1 274 ? 21.163 -25.267 2.190 1.00 27.77 274 GLY A O 1
ATOM 2222 N N . LEU A 1 275 ? 19.118 -26.096 1.704 1.00 33.28 275 LEU A N 1
ATOM 2223 C CA . LEU A 1 275 ? 19.424 -27.506 1.889 1.00 33.28 275 LEU A CA 1
ATOM 2224 C C . LEU A 1 275 ? 20.559 -27.831 0.921 1.00 33.28 275 LEU A C 1
ATOM 2226 O O . LEU A 1 275 ? 20.359 -28.006 -0.280 1.00 33.28 275 LEU A O 1
ATOM 2230 N N . SER A 1 276 ? 21.770 -27.847 1.469 1.00 30.41 276 SER A N 1
ATOM 2231 C CA . SER A 1 276 ? 22.924 -28.446 0.846 1.00 30.41 276 SER A CA 1
ATOM 2232 C C . SER A 1 276 ? 22.569 -29.916 0.720 1.00 30.41 276 SER A C 1
ATOM 2234 O O . SER A 1 276 ? 22.800 -30.718 1.623 1.00 30.41 276 SER A O 1
ATOM 2236 N N . ARG A 1 277 ? 21.954 -30.277 -0.408 1.00 33.09 277 ARG A N 1
ATOM 2237 C CA . ARG A 1 277 ? 21.935 -31.650 -0.883 1.00 33.09 277 ARG A CA 1
ATOM 2238 C C . ARG A 1 277 ? 23.364 -31.928 -1.336 1.00 33.09 277 ARG A C 1
ATOM 2240 O O . ARG A 1 277 ? 23.662 -32.005 -2.523 1.00 33.09 277 ARG A O 1
ATOM 2247 N N . LYS A 1 278 ? 24.273 -32.052 -0.360 1.00 32.66 278 LYS A N 1
ATOM 2248 C CA . LYS A 1 278 ? 25.431 -32.916 -0.513 1.00 32.66 278 LYS A CA 1
ATOM 2249 C C . LYS A 1 278 ? 24.831 -34.244 -0.946 1.00 32.66 278 LYS A C 1
ATOM 2251 O O . LYS A 1 278 ? 24.175 -34.915 -0.150 1.00 32.66 278 LYS A O 1
ATOM 2256 N N . ARG A 1 279 ? 25.009 -34.577 -2.225 1.00 32.50 279 ARG A N 1
ATOM 2257 C CA . ARG A 1 279 ? 25.090 -35.961 -2.680 1.00 32.50 279 ARG A CA 1
ATOM 2258 C C . ARG A 1 279 ? 26.142 -36.606 -1.784 1.00 32.50 279 ARG A C 1
ATOM 2260 O O . ARG A 1 279 ? 27.335 -36.531 -2.034 1.00 32.50 279 ARG A O 1
ATOM 2267 N N . THR A 1 280 ? 25.686 -37.131 -0.658 1.00 33.38 280 THR A N 1
ATOM 2268 C CA . THR A 1 280 ? 26.341 -38.243 -0.007 1.00 33.38 280 THR A CA 1
ATOM 2269 C C . THR A 1 280 ? 26.056 -39.388 -0.954 1.00 33.38 280 THR A C 1
ATOM 2271 O O . THR A 1 280 ? 24.948 -39.912 -1.004 1.00 33.38 280 THR A O 1
ATOM 2274 N N . THR A 1 281 ? 27.031 -39.688 -1.803 1.00 37.12 281 THR A N 1
ATOM 2275 C CA . THR A 1 281 ? 27.174 -40.995 -2.429 1.00 37.12 281 THR A CA 1
ATOM 2276 C C . THR A 1 281 ? 27.241 -41.998 -1.283 1.00 37.12 281 THR A C 1
ATOM 2278 O O . THR A 1 281 ? 28.293 -42.277 -0.721 1.00 37.12 281 THR A O 1
ATOM 2281 N N . ARG A 1 282 ? 26.068 -42.458 -0.854 1.00 37.94 282 ARG A N 1
ATOM 2282 C CA . ARG A 1 282 ? 25.881 -43.575 0.065 1.00 37.94 282 ARG A CA 1
ATOM 2283 C C . ARG A 1 282 ? 25.402 -44.755 -0.777 1.00 37.94 282 ARG A C 1
ATOM 2285 O O . ARG A 1 282 ? 24.326 -45.288 -0.575 1.00 37.94 282 ARG A O 1
ATOM 2292 N N . GLU A 1 283 ? 26.224 -45.078 -1.768 1.00 42.47 283 GLU A N 1
ATOM 2293 C CA . GLU A 1 283 ? 26.123 -46.243 -2.655 1.00 42.47 283 GLU A CA 1
ATOM 2294 C C . GLU A 1 283 ? 27.518 -46.866 -2.845 1.00 42.47 283 GLU A C 1
ATOM 2296 O O . GLU A 1 283 ? 27.863 -47.387 -3.894 1.00 42.47 283 GLU A O 1
ATOM 2301 N N . SER A 1 284 ? 28.356 -46.808 -1.803 1.00 43.59 284 SER A N 1
ATOM 2302 C CA . SER A 1 284 ? 29.648 -47.509 -1.771 1.00 43.59 284 SER A CA 1
ATOM 2303 C C . SER A 1 284 ? 29.888 -48.257 -0.456 1.00 43.59 284 SER A C 1
ATOM 2305 O O . SER A 1 284 ? 31.023 -48.487 -0.075 1.00 43.59 284 SER A O 1
ATOM 2307 N N . THR A 1 285 ? 28.834 -48.618 0.283 1.00 45.72 285 THR A N 1
ATOM 2308 C CA . THR A 1 285 ? 28.976 -49.370 1.551 1.00 45.72 285 THR A CA 1
ATOM 2309 C C . THR A 1 285 ? 28.030 -50.565 1.680 1.00 45.72 285 THR A C 1
ATOM 2311 O O . THR A 1 285 ? 27.883 -51.109 2.769 1.00 45.72 285 THR A O 1
ATOM 2314 N N . LEU A 1 286 ? 27.421 -51.012 0.572 1.00 43.25 286 LEU A N 1
ATOM 2315 C CA . LEU A 1 286 ? 26.650 -52.264 0.532 1.00 43.25 286 LEU A CA 1
ATOM 2316 C C . LEU A 1 286 ? 27.275 -53.355 -0.362 1.00 43.25 286 LEU A C 1
ATOM 2318 O O . LEU A 1 286 ? 26.958 -54.523 -0.169 1.00 43.25 286 LEU A O 1
ATOM 2322 N N . GLU A 1 287 ? 28.205 -53.005 -1.260 1.00 46.75 287 GLU A N 1
ATOM 2323 C CA . GLU A 1 287 ? 28.997 -53.985 -2.030 1.00 46.75 287 GLU A CA 1
ATOM 2324 C C . GLU A 1 287 ? 30.332 -54.334 -1.336 1.00 46.75 287 GLU A C 1
ATOM 2326 O O . GLU A 1 287 ? 30.729 -55.492 -1.309 1.00 46.75 287 GLU A O 1
ATOM 2331 N N . GLU A 1 288 ? 30.950 -53.410 -0.587 1.00 47.75 288 GLU A N 1
ATOM 2332 C CA . GLU A 1 288 ? 32.167 -53.708 0.203 1.00 47.75 288 GLU A CA 1
ATOM 2333 C C . GLU A 1 288 ? 31.926 -54.583 1.455 1.00 47.75 288 GLU A C 1
ATOM 2335 O O . GLU A 1 288 ? 32.875 -55.052 2.084 1.00 47.75 288 GLU A O 1
ATOM 2340 N N . PHE A 1 289 ? 30.664 -54.844 1.820 1.00 44.94 289 PHE A N 1
ATOM 2341 C CA . PHE A 1 289 ? 30.308 -55.745 2.927 1.00 44.94 289 PHE A CA 1
ATOM 2342 C C . PHE A 1 289 ? 29.866 -57.147 2.479 1.00 44.94 289 PHE A C 1
ATOM 2344 O O . PHE A 1 289 ? 29.736 -58.029 3.329 1.00 44.94 289 PHE A O 1
ATOM 2351 N N . LYS A 1 290 ? 29.684 -57.390 1.173 1.00 47.72 290 LYS A N 1
ATOM 2352 C CA . LYS A 1 290 ? 29.412 -58.738 0.644 1.00 47.72 290 LYS A CA 1
ATOM 2353 C C . LYS A 1 290 ? 30.690 -59.497 0.285 1.00 47.72 290 LYS A C 1
ATOM 2355 O O . LYS A 1 290 ? 30.757 -60.697 0.546 1.00 47.72 290 LYS A O 1
ATOM 2360 N N . ASP A 1 291 ? 31.746 -58.802 -0.127 1.00 50.38 291 ASP A N 1
ATOM 2361 C CA . ASP A 1 291 ? 33.014 -59.450 -0.499 1.00 50.38 291 ASP A CA 1
ATOM 2362 C C . ASP A 1 291 ? 33.912 -59.835 0.692 1.00 50.38 291 ASP A C 1
ATOM 2364 O O . ASP A 1 291 ? 34.824 -60.648 0.552 1.00 50.38 291 ASP A O 1
ATOM 2368 N N . ARG A 1 292 ? 33.618 -59.357 1.911 1.00 50.50 292 ARG A N 1
ATOM 2369 C CA . ARG A 1 292 ? 34.294 -59.816 3.146 1.00 50.50 292 ARG A CA 1
ATOM 2370 C C . ARG A 1 292 ? 33.602 -60.974 3.872 1.00 50.50 292 ARG A C 1
ATOM 2372 O O . ARG A 1 292 ? 34.174 -61.503 4.821 1.00 50.50 292 ARG A O 1
ATOM 2379 N N . ALA A 1 293 ? 32.422 -61.409 3.428 1.00 51.69 293 ALA A N 1
ATOM 2380 C CA . ALA A 1 293 ? 31.715 -62.550 4.022 1.00 51.69 293 ALA A CA 1
ATOM 2381 C C . ALA A 1 293 ? 31.955 -63.885 3.284 1.00 51.69 293 ALA A C 1
ATOM 2383 O O . ALA A 1 293 ? 31.599 -64.937 3.811 1.00 51.69 293 ALA A O 1
ATOM 2384 N N . ILE A 1 294 ? 32.592 -63.865 2.105 1.00 53.34 294 ILE A N 1
ATOM 2385 C CA . ILE A 1 294 ? 32.894 -65.074 1.311 1.00 53.34 294 ILE A CA 1
ATOM 2386 C C . ILE A 1 294 ? 34.350 -65.555 1.505 1.00 53.34 294 ILE A C 1
ATOM 2388 O O . ILE A 1 294 ? 34.661 -66.703 1.213 1.00 53.34 294 ILE A O 1
ATOM 2392 N N . ALA A 1 295 ? 35.229 -64.753 2.117 1.00 53.59 295 ALA A N 1
ATOM 2393 C CA . ALA A 1 295 ? 36.635 -65.120 2.346 1.00 53.59 295 ALA A CA 1
ATOM 2394 C C . ALA A 1 295 ? 36.943 -65.794 3.707 1.00 53.59 295 ALA A C 1
ATOM 2396 O O . ALA A 1 295 ? 38.104 -66.063 3.984 1.00 53.59 295 ALA A O 1
ATOM 2397 N N . ASN A 1 296 ? 35.939 -66.091 4.547 1.00 50.84 296 ASN A N 1
ATOM 2398 C CA . ASN A 1 296 ? 36.119 -66.783 5.844 1.00 50.84 296 ASN A CA 1
ATOM 2399 C C . ASN A 1 296 ? 35.323 -68.103 5.960 1.00 50.84 296 ASN A C 1
ATOM 2401 O O . ASN A 1 296 ? 34.990 -68.555 7.056 1.00 50.84 296 ASN A O 1
ATOM 2405 N N . ARG A 1 297 ? 35.014 -68.741 4.826 1.00 53.19 297 ARG A N 1
ATOM 2406 C CA . ARG A 1 297 ? 34.607 -70.155 4.764 1.00 53.19 297 ARG A CA 1
ATOM 2407 C C . ARG A 1 297 ? 35.429 -70.893 3.703 1.00 53.19 297 ARG A C 1
ATOM 2409 O O . ARG A 1 297 ? 34.871 -71.338 2.707 1.00 53.19 297 ARG A O 1
ATOM 2416 N N . SER A 1 298 ? 36.731 -70.988 3.960 1.00 44.91 298 SER A N 1
ATOM 2417 C CA . SER A 1 298 ? 37.661 -71.996 3.434 1.00 44.91 298 SER A CA 1
ATOM 2418 C C . SER A 1 298 ? 38.730 -72.238 4.488 1.00 44.91 298 SER A C 1
ATOM 2420 O O . SER A 1 298 ? 39.285 -71.223 4.963 1.00 44.91 298 SER A O 1
#

pLDDT: mean 75.66, std 18.33, range [27.77, 95.75]

Secondary structure (DSSP, 8-state):
----HHHHHHHHHHHHHHHHHHHHHHHHHHHHHHHHHHHHHHHHHT-GGGGGSPP--TT--GGGGG-TTTT--TTSS-GGGHHHHHHGGGHHHHHHHHHHHHHHHHHHHHTT--HHHHHHHHHHHHHHHHTT-TT--GGGGHHHHHHHHHHHTSPPPHHHHHHHHHHHHHS--TT--HHHHHHHHHHHTTTS-EEEE-TTT-TTTTTS-TTTT-SSPPEEEESSHHHHHHHHIIIIIS-SSEEESSGGG--TTSS-EEEPP-PSPP-----TTS---------SSSSTTTTTSSTT--

Nearest PDB structures (foldseek):
  7bqs-assembly1_A  TM=3.349E-01  e=8.044E+00  synthetic construct

Foldseek 3Di:
DDDDPVVVVVVVVVVVVVVVVVVVVVVVVVVLVLVLLVVLLLLQLQQPLCQLFPPQDPPCRLCVLVQPLVPDDPVPDDPLCVSLNSLVVVPSSSVSSNLLLVLLLLLCVLLVNDLVRQLVLSLVRSVSSCVVPVPDDSVSNSVVSNSSSVSSNDDRDPSVVVVLVVVCVQQVCVPDDLVVVVVVVCVQQPPFAEEADDSNVCVCVLRDQPCPVP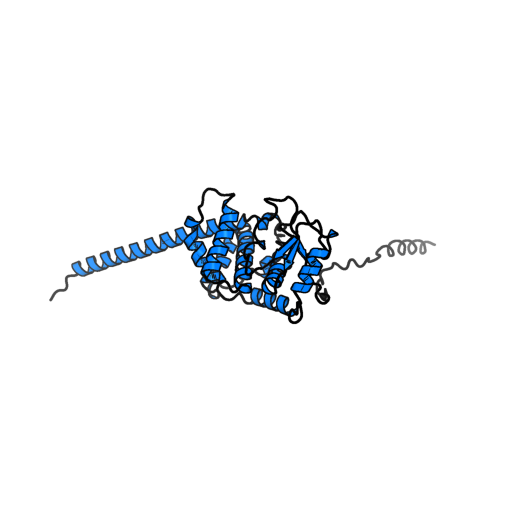LFAYEYEYSDDSSQSSVCCCAPRSVSEHEDCHPVRGDSSHSHYYYYPDGDDPPPPPPPPPPPPPPPVPVPPPVVVVVVVVVPPD

Solvent-accessible surface area (backbone atoms only — not comparable to full-atom values): 17271 Å² total; per-residue (Å²): 136,84,81,63,67,68,59,55,53,52,52,52,50,50,50,50,52,53,51,52,51,51,50,50,54,51,50,51,53,48,53,52,47,54,51,54,50,51,52,52,31,52,36,36,36,57,23,54,33,54,77,37,31,76,80,72,51,94,89,70,38,71,54,60,82,66,44,72,54,76,88,49,62,78,84,78,48,56,81,54,55,43,67,65,39,59,31,61,78,49,56,68,44,14,53,41,16,47,53,51,54,49,51,53,31,50,46,30,57,57,54,64,47,50,65,66,52,33,33,51,54,48,47,53,51,45,51,64,19,31,80,83,40,87,88,60,57,73,78,81,43,45,72,56,35,55,52,49,20,57,30,40,70,45,84,66,57,70,69,57,42,49,51,54,49,48,55,53,62,76,53,70,60,92,78,64,61,42,66,66,46,50,55,51,49,58,67,71,47,69,96,55,60,71,41,79,38,41,42,79,83,46,67,58,62,86,50,50,53,54,44,83,86,39,84,62,33,34,40,34,31,48,53,43,68,50,19,41,54,50,50,48,43,35,29,77,52,63,39,35,32,40,77,33,94,52,78,88,59,66,49,67,76,30,37,28,29,32,46,71,78,91,64,78,80,76,78,81,80,71,73,88,74,63,80,76,76,69,80,71,82,83,82,73,72,71,65,71,61,55,69,67,67,67,75,78,77,124